Protein AF-W9JTG4-F1 (afdb_monomer)

Nearest PDB structures (foldseek):
  6azh-assembly1_B  TM=2.654E-01  e=1.338E+00  Clostridium perfringens

Solvent-accessible surface area (backbone atoms only — not comparable to full-atom values): 12206 Å² total; per-residue (Å²): 136,86,80,74,88,77,81,77,82,77,92,67,92,69,44,49,81,52,84,76,63,98,74,67,92,63,81,62,75,73,48,72,52,63,27,81,94,57,77,71,86,81,62,54,47,90,55,42,48,56,77,73,73,41,53,75,64,35,69,60,42,45,88,77,58,83,62,55,67,59,59,53,40,10,49,50,47,33,45,56,57,49,23,43,42,30,54,61,50,71,44,91,77,57,64,76,53,38,40,44,70,49,100,84,74,43,54,22,53,41,35,71,46,43,64,60,54,51,49,56,31,47,70,52,54,75,76,49,52,71,68,57,48,52,55,45,51,56,51,42,53,51,51,53,52,50,51,48,52,43,53,50,48,17,62,76,70,73,58,56,80,55,57,74,68,54,48,51,50,52,50,52,51,52,51,50,53,53,50,54,49,53,47,68,76,44,73,82,72,79,69,78,82,85,74,76,84,80,81,130

Structure (mmCIF, N/CA/C/O backbone):
data_AF-W9JTG4-F1
#
_entry.id   AF-W9JTG4-F1
#
loop_
_atom_site.group_PDB
_atom_site.id
_atom_site.type_symbol
_atom_site.label_atom_id
_atom_site.label_alt_id
_atom_site.label_comp_id
_atom_site.label_asym_id
_atom_site.label_entity_id
_atom_site.label_seq_id
_atom_site.pdbx_PDB_ins_code
_atom_site.Cartn_x
_atom_site.Cartn_y
_atom_site.Cartn_z
_atom_site.occupancy
_atom_site.B_iso_or_equiv
_atom_site.auth_seq_id
_atom_site.auth_comp_id
_atom_site.auth_asym_id
_atom_site.auth_atom_id
_atom_site.pdbx_PDB_model_num
ATOM 1 N N . MET A 1 1 ? 21.012 -36.563 -9.773 1.00 33.81 1 MET A N 1
ATOM 2 C CA . MET A 1 1 ? 19.554 -36.429 -9.569 1.00 33.81 1 MET A CA 1
ATOM 3 C C . MET A 1 1 ? 19.329 -35.189 -8.728 1.00 33.81 1 MET A C 1
ATOM 5 O O . MET A 1 1 ? 19.827 -35.132 -7.614 1.00 33.81 1 MET A O 1
ATOM 9 N N . SER A 1 2 ? 18.717 -34.165 -9.320 1.00 30.45 2 SER A N 1
ATOM 10 C CA . SER A 1 2 ? 18.407 -32.892 -8.666 1.00 30.45 2 SER A CA 1
ATOM 11 C C . SER A 1 2 ? 17.128 -33.070 -7.858 1.00 30.45 2 SER A C 1
ATOM 13 O O . SER A 1 2 ? 16.123 -33.516 -8.410 1.00 30.45 2 SER A O 1
ATOM 15 N N . TYR A 1 3 ? 17.174 -32.751 -6.567 1.00 25.34 3 TYR A N 1
ATOM 16 C CA . TYR A 1 3 ? 15.949 -32.529 -5.814 1.00 25.34 3 TYR A CA 1
ATOM 17 C C . TYR A 1 3 ? 15.567 -31.056 -5.970 1.00 25.34 3 TYR A C 1
ATOM 19 O O . TYR A 1 3 ? 16.410 -30.187 -5.731 1.00 25.34 3 TYR A O 1
ATOM 27 N N . PRO A 1 4 ? 14.336 -30.765 -6.414 1.00 31.55 4 PRO A N 1
ATOM 28 C CA . PRO A 1 4 ? 13.869 -29.398 -6.547 1.00 31.55 4 PRO A CA 1
ATOM 29 C C . PRO A 1 4 ? 13.757 -28.756 -5.163 1.00 31.55 4 PRO A C 1
ATOM 31 O O . PRO A 1 4 ? 13.556 -29.441 -4.158 1.00 31.55 4 PRO A O 1
ATOM 34 N N . ALA A 1 5 ? 13.855 -27.428 -5.115 1.00 28.91 5 ALA A N 1
ATOM 35 C CA . ALA A 1 5 ? 13.482 -26.662 -3.937 1.00 28.91 5 ALA A CA 1
ATOM 36 C C . ALA A 1 5 ? 12.032 -27.010 -3.562 1.00 28.91 5 ALA A C 1
ATOM 38 O O . ALA A 1 5 ? 11.095 -26.736 -4.312 1.00 28.91 5 ALA A O 1
ATOM 39 N N . VAL A 1 6 ? 11.856 -27.664 -2.416 1.00 26.14 6 VAL A N 1
ATOM 40 C CA . VAL A 1 6 ? 10.535 -28.007 -1.897 1.00 26.14 6 VAL A CA 1
ATOM 41 C C . VAL A 1 6 ? 9.954 -26.753 -1.254 1.00 26.14 6 VAL A C 1
ATOM 43 O O . VAL A 1 6 ? 10.297 -26.400 -0.127 1.00 26.14 6 VAL A O 1
ATOM 46 N N . LEU A 1 7 ? 9.053 -26.082 -1.971 1.00 32.41 7 LEU A N 1
ATOM 47 C CA . LEU A 1 7 ? 8.032 -25.247 -1.345 1.00 32.41 7 LEU A CA 1
ATOM 48 C C . LEU A 1 7 ? 7.148 -26.183 -0.520 1.00 32.41 7 LEU A C 1
ATOM 50 O O . LEU A 1 7 ? 6.351 -26.939 -1.070 1.00 32.41 7 LEU A O 1
ATOM 54 N N . VAL A 1 8 ? 7.340 -26.191 0.798 1.00 31.94 8 VAL A N 1
ATOM 55 C CA . VAL A 1 8 ? 6.506 -26.980 1.709 1.00 31.94 8 VAL A CA 1
ATOM 56 C C . VAL A 1 8 ? 5.134 -26.297 1.792 1.00 31.94 8 VAL A C 1
ATOM 58 O O . VAL A 1 8 ? 5.068 -25.160 2.263 1.00 31.94 8 VAL A O 1
ATOM 61 N N . PRO A 1 9 ? 4.031 -26.939 1.363 1.00 35.16 9 PRO A N 1
ATOM 62 C CA . PRO A 1 9 ? 2.707 -26.360 1.508 1.00 35.16 9 PRO A CA 1
ATOM 63 C C . PRO A 1 9 ? 2.281 -26.509 2.973 1.00 35.16 9 PRO A C 1
ATOM 65 O O . PRO A 1 9 ? 1.950 -27.602 3.432 1.00 35.16 9 PRO A O 1
ATOM 68 N N . ALA A 1 10 ? 2.312 -25.416 3.736 1.00 37.97 10 ALA A N 1
ATOM 69 C CA . ALA A 1 10 ? 1.681 -25.385 5.049 1.00 37.97 10 ALA A CA 1
ATOM 70 C C . ALA A 1 10 ? 0.156 -25.359 4.851 1.00 37.97 10 ALA A C 1
ATOM 72 O O . ALA A 1 10 ? -0.419 -24.359 4.424 1.00 37.97 10 ALA A O 1
ATOM 73 N N . GLY A 1 11 ? -0.492 -26.497 5.108 1.00 37.00 11 GLY A N 1
ATOM 74 C CA . GLY A 1 11 ? -1.944 -26.642 5.086 1.00 37.00 11 GLY A CA 1
ATOM 75 C C . GLY A 1 11 ? -2.589 -25.997 6.311 1.00 37.00 11 GLY A C 1
ATOM 76 O O . GLY A 1 11 ? -2.816 -26.667 7.312 1.00 37.00 11 GLY A O 1
ATOM 77 N N . GLY A 1 12 ? -2.881 -24.702 6.229 1.00 34.84 12 GLY A N 1
ATOM 78 C CA . GLY A 1 12 ? -3.676 -23.970 7.216 1.00 34.84 12 GLY A CA 1
ATOM 79 C C . GLY A 1 12 ? -3.849 -22.509 6.807 1.00 34.84 12 GLY A C 1
ATOM 80 O O . GLY A 1 12 ? -2.900 -21.885 6.338 1.00 34.84 12 GLY A O 1
ATOM 81 N N . THR A 1 13 ? -5.067 -21.975 6.906 1.00 41.84 13 THR A N 1
ATOM 82 C CA . THR A 1 13 ? -5.399 -20.629 6.418 1.00 41.84 13 THR A CA 1
ATOM 83 C C . THR A 1 13 ? -4.776 -19.509 7.266 1.00 41.84 13 THR A C 1
ATOM 85 O O . THR A 1 13 ? -4.696 -19.645 8.484 1.00 41.84 13 THR A O 1
ATOM 88 N N . PRO A 1 14 ? -4.325 -18.415 6.623 1.00 48.41 14 PRO A N 1
ATOM 89 C CA . PRO A 1 14 ? -3.055 -17.761 6.952 1.00 48.41 14 PRO A CA 1
ATOM 90 C C . PRO A 1 14 ? -3.200 -16.328 7.492 1.00 48.41 14 PRO A C 1
ATOM 92 O O . PRO A 1 14 ? -4.181 -15.652 7.189 1.00 48.41 14 PRO A O 1
ATOM 95 N N . VAL A 1 15 ? -2.132 -15.838 8.136 1.00 42.72 15 VAL A N 1
ATOM 96 C CA . VAL A 1 15 ? -1.638 -14.462 7.956 1.00 42.72 15 VAL A CA 1
ATOM 97 C C . VAL A 1 15 ? -0.610 -14.520 6.825 1.00 42.72 15 VAL A C 1
ATOM 99 O O . VAL A 1 15 ? 0.556 -14.812 7.036 1.00 42.72 15 VAL A O 1
ATOM 102 N N . ASP A 1 16 ? -1.084 -14.380 5.594 1.00 57.03 16 ASP A N 1
ATOM 103 C CA . ASP A 1 16 ? -0.552 -13.371 4.689 1.00 57.03 16 ASP A CA 1
ATOM 104 C C . ASP A 1 16 ? 0.959 -13.115 4.622 1.00 57.03 16 ASP A C 1
ATOM 106 O O . ASP A 1 16 ? 1.539 -12.539 5.535 1.00 57.03 16 ASP A O 1
ATOM 110 N N . HIS A 1 17 ? 1.549 -13.519 3.485 1.00 59.44 17 HIS A N 1
ATOM 111 C CA . HIS A 1 17 ? 2.959 -13.463 3.043 1.00 59.44 17 HIS A CA 1
ATOM 112 C C . HIS A 1 17 ? 4.058 -13.896 4.037 1.00 59.44 17 HIS A C 1
ATOM 114 O O . HIS A 1 17 ? 5.200 -14.098 3.618 1.00 59.44 17 HIS A O 1
ATOM 120 N N . LEU A 1 18 ? 3.734 -14.113 5.309 1.00 55.84 18 LEU A N 1
ATOM 121 C CA . LEU A 1 18 ? 4.622 -14.609 6.346 1.00 55.84 18 LEU A CA 1
ATOM 122 C C . LEU A 1 18 ? 4.464 -16.120 6.500 1.00 55.84 18 LEU A C 1
ATOM 124 O O . LEU A 1 18 ? 3.366 -16.679 6.490 1.00 55.84 18 LEU A O 1
ATOM 128 N N . SER A 1 19 ? 5.593 -16.803 6.664 1.00 54.75 19 SER A N 1
ATOM 129 C CA . SER A 1 19 ? 5.608 -18.234 6.947 1.00 54.75 19 SER A CA 1
ATOM 130 C C . SER A 1 19 ? 4.953 -18.509 8.301 1.00 54.75 19 SER A C 1
ATOM 132 O O . SER A 1 19 ? 5.378 -17.967 9.322 1.00 54.75 19 SER A O 1
ATOM 134 N N . ILE A 1 20 ? 3.951 -19.390 8.327 1.00 56.44 20 ILE A N 1
ATOM 135 C CA . ILE A 1 20 ? 3.277 -19.779 9.570 1.00 56.44 20 ILE A CA 1
ATOM 136 C C . ILE A 1 20 ? 4.271 -20.560 10.451 1.00 56.44 20 ILE A C 1
ATOM 138 O O . ILE A 1 20 ? 4.929 -21.489 9.961 1.00 56.44 20 ILE A O 1
ATOM 142 N N . PRO A 1 21 ? 4.374 -20.250 11.758 1.00 55.66 21 PRO A N 1
ATOM 143 C CA . PRO A 1 21 ? 5.043 -21.130 12.705 1.00 55.66 21 PRO A CA 1
ATOM 144 C C . PRO A 1 21 ? 4.438 -22.535 12.618 1.00 55.66 21 PRO A C 1
ATOM 146 O O . PRO A 1 21 ? 3.224 -22.684 12.560 1.00 55.66 21 PRO A O 1
ATOM 149 N N . ARG A 1 22 ? 5.252 -23.595 12.664 1.00 55.12 22 ARG A N 1
ATOM 150 C CA . ARG A 1 22 ? 4.757 -24.985 12.526 1.00 55.12 22 ARG A CA 1
ATOM 151 C C . ARG A 1 22 ? 3.667 -25.370 13.543 1.00 55.12 22 ARG A C 1
ATOM 153 O O . ARG A 1 22 ? 2.973 -26.361 13.335 1.00 55.12 22 ARG A O 1
ATOM 160 N N . ARG A 1 23 ? 3.558 -24.634 14.653 1.00 62.59 23 ARG A N 1
ATOM 161 C CA . ARG A 1 23 ? 2.556 -24.799 15.715 1.00 62.59 23 ARG A CA 1
ATOM 162 C C . ARG A 1 23 ? 2.174 -23.418 16.257 1.00 62.59 23 ARG A C 1
ATOM 164 O O . ARG A 1 23 ? 2.802 -22.967 17.213 1.00 62.59 23 ARG A O 1
ATOM 171 N N . PRO A 1 24 ? 1.233 -22.708 15.622 1.00 63.22 24 PRO A N 1
ATOM 172 C CA . PRO A 1 24 ? 0.834 -21.392 16.091 1.00 63.22 24 PRO A CA 1
ATOM 173 C C . PRO A 1 24 ? 0.042 -21.529 17.396 1.00 63.22 24 PRO A C 1
ATOM 175 O O . PRO A 1 24 ? -0.873 -22.343 17.497 1.00 63.22 24 PRO A O 1
ATOM 178 N N . THR A 1 25 ? 0.407 -20.741 18.403 1.00 71.19 25 THR A N 1
ATOM 179 C CA . THR A 1 25 ? -0.301 -20.688 19.694 1.00 71.19 25 THR A CA 1
ATOM 180 C C . THR A 1 25 ? -1.533 -19.780 19.641 1.00 71.19 25 THR A C 1
ATOM 182 O O . THR A 1 25 ? -2.400 -19.859 20.507 1.00 71.19 25 THR A O 1
ATOM 185 N N . HIS A 1 26 ? -1.613 -18.914 18.629 1.00 64.62 26 HIS A N 1
ATOM 186 C CA . HIS A 1 26 ? -2.672 -17.929 18.438 1.00 64.62 26 HIS A CA 1
ATOM 187 C C . HIS A 1 26 ? -3.214 -18.001 17.015 1.00 64.62 26 HIS A C 1
ATOM 189 O O . HIS A 1 26 ? -2.498 -18.393 16.089 1.00 64.62 26 HIS A O 1
ATOM 195 N N . ASN A 1 27 ? -4.473 -17.599 16.849 1.00 65.81 27 ASN A N 1
ATOM 196 C CA . ASN A 1 27 ? -5.055 -17.449 15.524 1.00 65.81 27 ASN A CA 1
ATOM 197 C C . ASN A 1 27 ? -4.310 -16.352 14.742 1.00 65.81 27 ASN A C 1
ATOM 199 O O . ASN A 1 27 ? -3.869 -15.369 15.344 1.00 65.81 27 ASN A O 1
ATOM 203 N N . PRO A 1 28 ? -4.171 -16.510 13.417 1.00 68.38 28 PRO A N 1
ATOM 204 C CA . PRO A 1 28 ? -3.720 -15.445 12.531 1.00 68.38 28 PRO A CA 1
ATOM 205 C C . PRO A 1 28 ? -4.499 -14.142 12.756 1.00 68.38 28 PRO A C 1
ATOM 207 O O . PRO A 1 28 ? -5.721 -14.177 12.880 1.00 68.38 28 PRO A O 1
ATOM 210 N N . HIS A 1 29 ? -3.796 -13.007 12.792 1.00 80.56 29 HIS A N 1
ATOM 211 C CA . HIS A 1 29 ? -4.429 -11.685 12.799 1.00 80.56 29 HIS A CA 1
ATOM 212 C C . HIS A 1 29 ? -5.163 -11.442 11.477 1.00 80.56 29 HIS A C 1
ATOM 214 O O . HIS A 1 29 ? -4.575 -11.606 10.410 1.00 80.56 29 HIS A O 1
ATOM 220 N N . GLU A 1 30 ? -6.423 -11.027 11.532 1.00 86.12 30 GLU A N 1
ATOM 221 C CA . GLU A 1 30 ? -7.188 -10.653 10.343 1.00 86.12 30 GLU A CA 1
ATOM 222 C C . GLU A 1 30 ? -7.516 -9.161 10.397 1.00 86.12 30 GLU A C 1
ATOM 224 O O . GLU A 1 30 ? -8.239 -8.705 11.280 1.00 86.12 30 GLU A O 1
ATOM 229 N N . MET A 1 31 ? -6.989 -8.399 9.437 1.00 90.06 31 MET A N 1
ATOM 230 C CA . MET A 1 31 ? -7.296 -6.977 9.293 1.00 90.06 31 MET A CA 1
ATOM 231 C C . MET A 1 31 ? -8.626 -6.826 8.552 1.00 90.06 31 MET A C 1
ATOM 233 O O . MET A 1 31 ? -8.742 -7.238 7.397 1.00 90.06 31 MET A O 1
ATOM 237 N N . ALA A 1 32 ? -9.631 -6.223 9.185 1.00 92.81 32 ALA A N 1
ATOM 238 C CA . ALA A 1 32 ? -10.921 -5.964 8.544 1.00 92.81 32 ALA A CA 1
ATOM 239 C C . ALA A 1 32 ? -10.759 -5.021 7.343 1.00 92.81 32 ALA A C 1
ATOM 241 O O . ALA A 1 32 ? -10.076 -4.003 7.442 1.00 92.81 32 ALA A O 1
ATOM 242 N N . PHE A 1 33 ? -11.406 -5.317 6.216 1.00 94.12 33 PHE A N 1
ATOM 243 C CA . PHE A 1 33 ? -11.355 -4.452 5.040 1.00 94.12 33 PHE A CA 1
ATOM 244 C C . PHE A 1 33 ? -12.474 -3.403 5.101 1.00 94.12 33 PHE A C 1
ATOM 246 O O . PHE A 1 33 ? -13.634 -3.716 4.856 1.00 94.12 33 PHE A O 1
ATOM 253 N N . LEU A 1 34 ? -12.134 -2.154 5.426 1.00 93.81 34 LEU A N 1
ATOM 254 C CA . LEU A 1 34 ? -13.070 -1.023 5.536 1.00 93.81 34 LEU A CA 1
ATOM 255 C C . LEU A 1 34 ? -13.133 -0.166 4.261 1.00 93.81 34 LEU A C 1
ATOM 257 O O . LEU A 1 34 ? -13.993 0.699 4.132 1.00 93.81 34 LEU A O 1
ATOM 261 N N . GLY A 1 35 ? -12.234 -0.398 3.303 1.00 89.56 35 GLY A N 1
ATOM 262 C CA . GLY A 1 35 ? -12.155 0.338 2.038 1.00 89.56 35 GLY A CA 1
ATOM 263 C C . GLY A 1 35 ? -13.032 -0.200 0.901 1.00 89.56 35 GLY A C 1
ATOM 264 O O . GLY A 1 35 ? -12.737 0.114 -0.243 1.00 89.56 35 GLY A O 1
ATOM 265 N N . GLN A 1 36 ? -14.064 -1.004 1.176 1.00 86.00 36 GLN A N 1
ATOM 266 C CA . GLN A 1 36 ? -14.848 -1.738 0.158 1.00 86.00 36 GLN A CA 1
ATOM 267 C C . GLN A 1 36 ? -15.481 -0.828 -0.911 1.00 86.00 36 GLN A C 1
ATOM 269 O O . GLN A 1 36 ? -15.487 -1.148 -2.094 1.00 86.00 36 GLN A O 1
ATOM 274 N N . GLU A 1 37 ? -15.951 0.355 -0.514 1.00 86.81 37 GLU A N 1
ATOM 275 C CA . GLU A 1 37 ? -16.562 1.336 -1.428 1.00 86.81 37 GLU A CA 1
ATOM 276 C C . GLU A 1 37 ? -15.527 2.224 -2.143 1.00 86.81 37 GLU A C 1
ATOM 278 O O . GLU A 1 37 ? -15.860 3.108 -2.939 1.00 86.81 37 GLU A O 1
ATOM 283 N N . LEU A 1 38 ? -14.242 2.034 -1.842 1.00 89.38 38 LEU A N 1
ATOM 284 C CA . LEU A 1 38 ? -13.154 2.843 -2.359 1.00 89.38 38 LEU A CA 1
ATOM 285 C C . LEU A 1 38 ? -12.344 2.045 -3.376 1.00 89.38 38 LEU A C 1
ATOM 287 O O . LEU A 1 38 ? -11.872 0.943 -3.128 1.00 89.38 38 LEU A O 1
ATOM 291 N N . THR A 1 39 ? -12.098 2.659 -4.528 1.00 89.31 39 THR A N 1
ATOM 292 C CA . THR A 1 39 ? -11.271 2.062 -5.578 1.00 89.31 39 THR A CA 1
ATOM 293 C C . THR A 1 39 ? -10.049 2.917 -5.867 1.00 89.31 39 THR A C 1
ATOM 295 O O . THR A 1 39 ? -10.120 4.152 -5.994 1.00 89.31 39 THR A O 1
ATOM 298 N N . PHE A 1 40 ? -8.907 2.238 -6.003 1.00 92.44 40 PHE A N 1
ATOM 299 C CA . PHE A 1 40 ? -7.692 2.865 -6.491 1.00 92.44 40 PHE A CA 1
ATOM 300 C C . PHE A 1 40 ? -7.827 3.179 -7.985 1.00 92.44 40 PHE A C 1
ATOM 302 O O . PHE A 1 40 ? -8.165 2.325 -8.812 1.00 92.44 40 PHE A O 1
ATOM 309 N N . ASP A 1 41 ? -7.536 4.426 -8.341 1.00 91.44 41 ASP A N 1
ATOM 310 C CA . ASP A 1 41 ? -7.782 4.980 -9.675 1.00 91.44 41 ASP A CA 1
ATOM 311 C C . ASP A 1 41 ? -6.699 4.626 -10.710 1.00 91.44 41 ASP A C 1
ATOM 313 O O . ASP A 1 41 ? -6.789 5.040 -11.863 1.00 91.44 41 ASP A O 1
ATOM 317 N N . GLY A 1 42 ? -5.675 3.861 -10.315 1.00 91.31 42 GLY A N 1
ATOM 318 C CA . GLY A 1 42 ? -4.566 3.461 -11.189 1.00 91.31 42 GLY A CA 1
ATOM 319 C C . GLY A 1 42 ? -3.542 4.574 -11.446 1.00 91.31 42 GLY A C 1
ATOM 320 O O . GLY A 1 42 ? -2.642 4.407 -12.271 1.00 91.31 42 GLY A O 1
ATOM 321 N N . GLY A 1 43 ? -3.665 5.723 -10.773 1.00 91.81 43 GLY A N 1
ATOM 322 C CA . GLY A 1 43 ? -2.702 6.814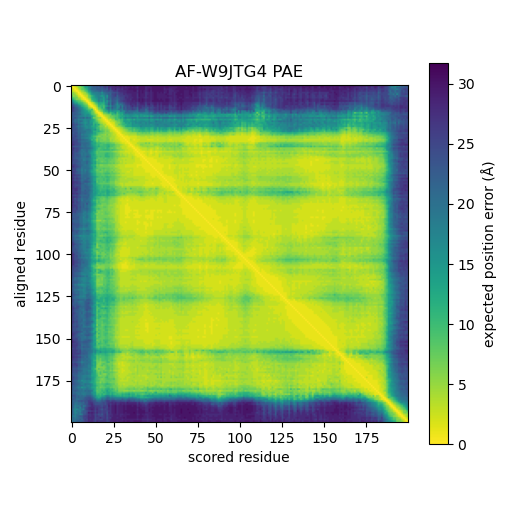 -10.876 1.00 91.81 43 GLY A CA 1
ATOM 323 C C . GLY A 1 43 ? -1.431 6.576 -10.051 1.00 91.81 43 GLY A C 1
ATOM 324 O O . GLY A 1 43 ? -1.102 5.465 -9.652 1.00 91.81 43 GLY A O 1
ATOM 325 N N . SER A 1 44 ? -0.667 7.639 -9.784 1.00 94.00 44 SER A N 1
ATOM 326 C CA . SER A 1 44 ? 0.498 7.539 -8.893 1.00 94.00 44 SER A CA 1
ATOM 327 C C . SER A 1 44 ? 0.075 7.397 -7.431 1.00 94.00 44 SER A C 1
ATOM 329 O O . SER A 1 44 ? -0.880 8.059 -7.011 1.00 94.00 44 SER A O 1
ATOM 331 N N . 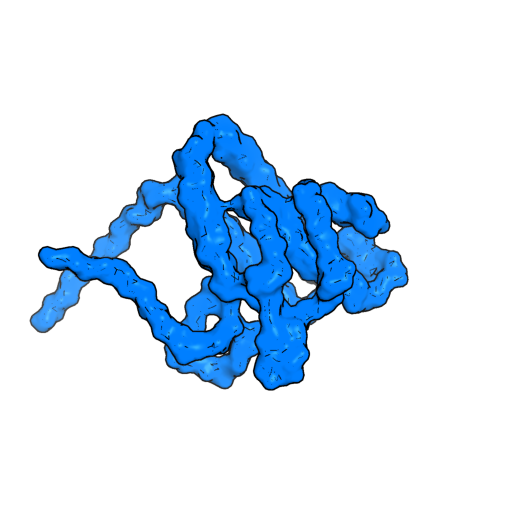PHE A 1 45 ? 0.836 6.612 -6.662 1.00 94.94 45 PHE A N 1
ATOM 332 C CA . PHE A 1 45 ? 0.675 6.429 -5.216 1.00 94.94 45 PHE A CA 1
ATOM 333 C C . PHE A 1 45 ? 0.706 7.774 -4.475 1.00 94.94 45 PHE A C 1
ATOM 335 O O . PHE A 1 45 ? -0.272 8.163 -3.850 1.00 94.94 45 PHE A O 1
ATOM 342 N N . ILE A 1 46 ? 1.781 8.550 -4.650 1.00 95.25 46 ILE A N 1
ATOM 343 C CA . ILE A 1 46 ? 1.970 9.847 -3.969 1.00 95.25 46 ILE A CA 1
ATOM 344 C C . ILE A 1 46 ? 0.886 10.867 -4.347 1.00 95.25 46 ILE A C 1
ATOM 346 O O . ILE A 1 46 ? 0.524 11.717 -3.545 1.00 95.25 46 ILE A O 1
ATOM 350 N N . GLY A 1 47 ? 0.365 10.811 -5.576 1.00 94.88 47 GLY A N 1
ATOM 351 C CA . GLY A 1 47 ? -0.666 11.750 -6.020 1.00 94.88 47 GLY A CA 1
ATOM 352 C C . GLY A 1 47 ? -2.088 11.336 -5.642 1.00 94.88 47 GLY A C 1
ATOM 353 O O . GLY A 1 47 ? -3.010 12.121 -5.849 1.00 94.88 47 GLY A O 1
ATOM 354 N N . TYR A 1 48 ? -2.291 10.104 -5.168 1.00 95.88 48 TYR A N 1
ATOM 355 C CA . TYR A 1 48 ? -3.621 9.570 -4.881 1.00 95.88 48 TYR A CA 1
ATOM 356 C C . TYR A 1 48 ? -4.378 10.359 -3.807 1.00 95.88 48 TYR A C 1
ATOM 358 O O . TYR A 1 48 ? -5.533 10.695 -4.074 1.00 95.88 48 TYR A O 1
ATOM 366 N N . PRO A 1 49 ? -3.765 10.747 -2.665 1.00 95.69 49 PRO A N 1
ATOM 367 C CA . PRO A 1 49 ? -4.453 11.551 -1.658 1.00 95.69 49 PRO A CA 1
ATOM 368 C C . PRO A 1 49 ? -5.089 12.816 -2.248 1.00 95.69 49 PRO A C 1
ATOM 370 O O . PRO A 1 49 ? -6.297 13.013 -2.124 1.00 95.69 49 PRO A O 1
ATOM 373 N N . SER A 1 50 ? -4.324 13.613 -3.000 1.00 94.94 50 SER A N 1
ATOM 374 C CA . SER A 1 50 ? -4.830 14.850 -3.609 1.00 94.94 50 SER A CA 1
ATOM 375 C C . SER A 1 50 ? -5.961 14.599 -4.609 1.00 94.94 50 SER A C 1
ATOM 377 O O . SER A 1 50 ? -6.924 15.360 -4.646 1.00 94.94 50 SER A O 1
ATOM 379 N N . ARG A 1 51 ? -5.894 13.511 -5.393 1.00 94.94 51 ARG A N 1
ATOM 380 C CA . ARG A 1 51 ? -6.973 13.132 -6.328 1.00 94.94 51 ARG A CA 1
ATOM 381 C C . ARG A 1 51 ? -8.254 12.695 -5.616 1.00 94.94 51 ARG A C 1
ATOM 383 O O . ARG A 1 51 ? -9.331 12.812 -6.191 1.00 94.94 51 ARG A O 1
ATOM 390 N N . LYS A 1 52 ? -8.151 12.225 -4.372 1.00 94.44 52 LYS A N 1
ATOM 391 C CA . LYS A 1 52 ? -9.290 11.904 -3.501 1.00 94.44 52 LYS A CA 1
ATOM 392 C C . LYS A 1 52 ? -9.684 13.058 -2.573 1.00 94.44 52 LYS A C 1
ATOM 394 O O . LYS A 1 52 ? -10.481 12.853 -1.665 1.00 94.44 52 LYS A O 1
ATOM 399 N N . GLY A 1 53 ? -9.144 14.259 -2.791 1.00 93.56 53 GLY A N 1
ATOM 400 C CA . GLY A 1 53 ? -9.489 15.449 -2.011 1.00 93.56 53 GLY A CA 1
ATOM 401 C C . GLY A 1 53 ? -8.875 15.493 -0.610 1.00 93.56 53 GLY A C 1
ATOM 402 O O . GLY A 1 53 ? -9.350 16.251 0.230 1.00 93.56 53 GLY A O 1
ATOM 403 N N . TRP A 1 54 ? -7.836 14.700 -0.342 1.00 94.25 54 TRP A N 1
ATOM 404 C CA . TRP A 1 54 ? -7.074 14.784 0.903 1.00 94.25 54 TRP A CA 1
ATOM 405 C C . TRP A 1 54 ? -6.011 15.871 0.788 1.00 94.25 54 TRP A C 1
ATOM 407 O O . TRP A 1 54 ? -5.194 15.857 -0.142 1.00 94.25 54 TRP A O 1
ATOM 417 N N . ALA A 1 55 ? -6.004 16.807 1.739 1.00 93.56 55 ALA A N 1
ATOM 418 C CA . ALA A 1 55 ? -4.889 17.730 1.874 1.00 93.56 55 ALA A CA 1
ATOM 419 C C . ALA A 1 55 ? -3.667 16.979 2.415 1.00 93.56 55 ALA A C 1
ATOM 421 O O . ALA A 1 55 ? -3.802 16.013 3.161 1.00 93.56 55 ALA A O 1
ATOM 422 N N . GLU A 1 56 ? -2.462 17.442 2.083 1.00 91.50 56 GLU A N 1
ATOM 423 C CA . GLU A 1 56 ? -1.224 16.806 2.554 1.00 91.50 56 GLU A CA 1
ATOM 424 C C . GLU A 1 56 ? -1.176 16.716 4.085 1.00 91.50 56 GLU A C 1
ATOM 426 O O . GLU A 1 56 ? -0.858 15.662 4.626 1.00 91.50 56 GLU A O 1
ATOM 431 N N . LYS A 1 57 ? -1.596 17.779 4.784 1.00 92.25 57 LYS A N 1
ATOM 432 C CA . LYS A 1 57 ? -1.701 17.776 6.249 1.00 92.25 57 LYS A CA 1
ATOM 433 C C . LYS A 1 57 ? -2.618 16.664 6.774 1.00 92.25 57 LYS A C 1
ATOM 435 O O . LYS A 1 57 ? -2.288 16.050 7.776 1.00 92.25 57 LYS A O 1
ATOM 440 N N . ASP A 1 58 ? -3.711 16.353 6.074 1.00 92.25 58 ASP A N 1
ATOM 441 C CA . ASP A 1 58 ? -4.693 15.349 6.503 1.00 92.25 58 ASP A CA 1
ATOM 442 C C . ASP A 1 58 ? -4.147 13.924 6.330 1.00 92.25 58 ASP A C 1
ATOM 444 O O . ASP A 1 58 ? -4.663 12.981 6.921 1.00 92.25 58 ASP A O 1
ATOM 448 N N . VAL A 1 59 ? -3.098 13.742 5.521 1.00 93.25 59 VAL A N 1
ATOM 449 C CA . VAL A 1 59 ? -2.419 12.448 5.380 1.00 93.25 59 VAL A CA 1
ATOM 450 C C . VAL A 1 59 ? -1.595 12.137 6.635 1.00 93.25 59 VAL A C 1
ATOM 452 O O . VAL A 1 59 ? -1.588 11.004 7.115 1.00 93.25 59 VAL A O 1
ATOM 455 N N . TYR A 1 60 ? -0.925 13.144 7.194 1.00 92.19 60 TYR A N 1
ATOM 456 C CA . TYR A 1 60 ? -0.092 12.993 8.389 1.00 92.19 60 TYR A CA 1
ATOM 457 C C . TYR A 1 60 ? -0.904 13.153 9.685 1.00 92.19 60 TYR A C 1
ATOM 459 O O . TYR A 1 60 ? -0.733 12.380 10.624 1.00 92.19 60 TYR A O 1
ATOM 467 N N . GLU A 1 61 ? -1.848 14.092 9.713 1.00 91.31 61 GLU A N 1
ATOM 468 C CA . GLU A 1 61 ? -2.726 14.414 10.845 1.00 91.31 61 GLU A CA 1
ATOM 469 C C . GLU A 1 61 ? -4.171 13.981 10.561 1.00 91.31 61 GLU A C 1
ATOM 471 O O . GLU A 1 61 ? -5.114 14.773 10.603 1.00 91.31 61 GLU A O 1
ATOM 476 N N . SER A 1 62 ? -4.360 12.702 10.242 1.00 87.38 62 SER A N 1
ATOM 477 C CA . SER A 1 62 ? -5.650 12.188 9.763 1.00 87.38 62 SER A CA 1
ATOM 478 C C . SER A 1 62 ? -6.827 12.406 10.722 1.00 87.38 62 SER A C 1
ATOM 480 O O . SER A 1 62 ? -7.944 12.650 10.262 1.00 87.38 62 SER A O 1
ATOM 482 N N . GLY A 1 63 ? -6.581 12.439 12.036 1.00 85.00 63 GLY A N 1
ATOM 483 C CA . GLY A 1 63 ? -7.592 12.768 13.050 1.00 85.00 63 GLY A CA 1
ATOM 484 C C . GLY A 1 63 ? -8.146 14.198 12.963 1.00 85.00 63 GLY A C 1
ATOM 485 O O . GLY A 1 63 ? -9.260 14.450 13.414 1.00 85.00 63 GLY A O 1
ATOM 486 N N . SER A 1 64 ? -7.420 15.125 12.331 1.00 86.69 64 SER A N 1
ATOM 487 C CA . SER A 1 64 ? -7.834 16.523 12.133 1.00 86.69 64 SER A CA 1
ATOM 488 C C . SER A 1 64 ? -8.623 16.742 10.834 1.00 86.69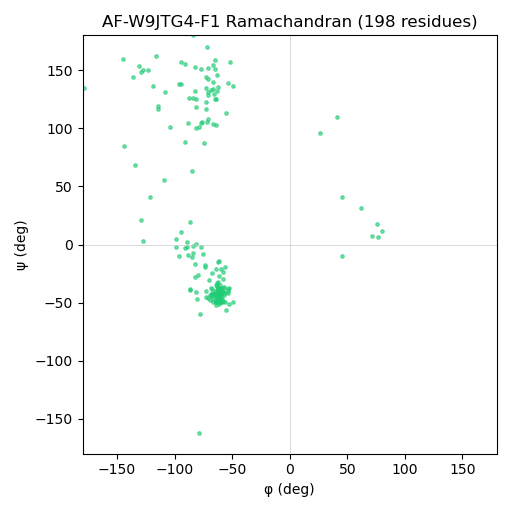 64 SER A C 1
ATOM 490 O O . SER A 1 64 ? -9.066 17.856 10.557 1.00 86.69 64 SER A O 1
ATOM 492 N N . SER A 1 65 ? -8.811 15.693 10.025 1.00 88.31 65 SER A N 1
ATOM 493 C CA . SER A 1 65 ? -9.415 15.783 8.686 1.00 88.31 65 SER A CA 1
ATOM 494 C C . SER A 1 65 ? -10.941 15.972 8.680 1.00 88.31 65 SER A C 1
ATOM 496 O O . SER A 1 65 ? -11.531 16.163 7.613 1.00 88.31 65 SER A O 1
ATOM 498 N N . GLY A 1 66 ? -11.590 15.873 9.848 1.00 89.62 66 GLY A N 1
ATOM 499 C CA . GLY A 1 66 ? -13.049 15.911 9.997 1.00 89.62 66 GLY A CA 1
ATOM 500 C C . GLY A 1 66 ? -13.779 14.665 9.475 1.00 89.62 66 GLY A C 1
ATOM 501 O O . GLY A 1 66 ? -15.005 14.676 9.410 1.00 89.62 66 GLY A O 1
ATOM 502 N N . LYS A 1 67 ? -13.044 13.615 9.086 1.00 92.00 67 LYS A N 1
ATOM 503 C CA . LYS A 1 67 ? -13.585 12.335 8.603 1.00 92.00 67 LYS A CA 1
ATOM 504 C C . LYS A 1 67 ? -13.774 11.348 9.749 1.00 92.00 67 LYS A C 1
ATOM 506 O O . LYS A 1 67 ? -13.092 11.436 10.770 1.00 92.00 67 LYS A O 1
ATOM 511 N N . SER A 1 68 ? -14.683 10.396 9.566 1.00 93.19 68 SER A N 1
ATOM 512 C CA . SER A 1 68 ? -14.836 9.269 10.489 1.00 93.19 68 SER A CA 1
ATOM 513 C C . SER A 1 68 ? -13.593 8.376 10.488 1.00 93.19 68 SER A C 1
ATOM 515 O O . SER A 1 68 ? -12.800 8.367 9.541 1.00 93.19 68 SER A O 1
ATOM 517 N N . ARG A 1 69 ? -13.419 7.594 11.557 1.00 91.75 69 ARG A N 1
ATOM 518 C CA . ARG A 1 69 ? -12.297 6.657 11.668 1.00 91.75 69 ARG A CA 1
ATOM 519 C C . ARG A 1 69 ? -12.334 5.626 10.542 1.00 91.75 69 ARG A C 1
ATOM 521 O O . ARG A 1 69 ? -11.296 5.321 9.968 1.00 91.75 69 ARG A O 1
ATOM 528 N N . GLU A 1 70 ? -13.517 5.127 10.210 1.00 92.19 70 GLU A N 1
ATOM 529 C CA . GLU A 1 70 ? -13.749 4.142 9.159 1.00 92.19 70 GLU A CA 1
ATOM 530 C C . GLU A 1 70 ? -13.350 4.692 7.785 1.00 92.19 70 GLU A C 1
ATOM 532 O O . GLU A 1 70 ? -12.650 4.013 7.037 1.00 92.19 70 GLU A O 1
ATOM 537 N N . GLU A 1 71 ? -13.705 5.945 7.476 1.00 93.69 71 GLU A N 1
ATOM 538 C CA . GLU A 1 71 ? -13.280 6.615 6.239 1.00 93.69 71 GLU A CA 1
ATOM 539 C C . GLU A 1 71 ? -11.761 6.787 6.169 1.00 93.69 71 GLU A C 1
ATOM 541 O O . GLU A 1 71 ? -11.158 6.579 5.114 1.00 93.69 71 GLU A O 1
ATOM 546 N N . ILE A 1 72 ? -11.131 7.161 7.288 1.00 94.81 72 ILE A N 1
ATOM 547 C CA . ILE A 1 72 ? -9.678 7.322 7.365 1.00 94.81 72 ILE A CA 1
ATOM 548 C C . ILE A 1 72 ? -8.984 5.974 7.143 1.00 94.81 72 ILE A C 1
ATOM 550 O O . ILE A 1 72 ? -8.115 5.859 6.277 1.00 94.81 72 ILE A O 1
ATOM 554 N N . VAL A 1 73 ? -9.378 4.944 7.892 1.00 94.50 73 VAL A N 1
ATOM 555 C CA . VAL A 1 73 ? -8.800 3.599 7.793 1.00 94.50 73 VAL A CA 1
ATOM 556 C C . VAL A 1 73 ? -9.015 3.028 6.396 1.00 94.50 73 VAL A C 1
ATOM 558 O O . VAL A 1 73 ? -8.052 2.592 5.769 1.00 94.50 73 VAL A O 1
ATOM 561 N N . GLY A 1 74 ? -10.238 3.095 5.863 1.00 95.19 74 GLY A N 1
ATOM 562 C CA . GLY A 1 74 ? -10.553 2.621 4.517 1.00 95.19 74 GLY A CA 1
ATOM 563 C C . GLY A 1 74 ? -9.727 3.331 3.442 1.00 95.19 74 GLY A C 1
ATOM 564 O O . GLY A 1 74 ? -9.186 2.682 2.545 1.00 95.19 74 GLY A O 1
ATOM 565 N N . PHE A 1 75 ? -9.542 4.651 3.558 1.00 96.06 75 PHE A N 1
ATOM 566 C CA . PHE A 1 75 ? -8.670 5.403 2.657 1.00 96.06 75 PHE A CA 1
ATOM 567 C C . PHE A 1 75 ? -7.223 4.898 2.695 1.00 96.06 75 PHE A C 1
ATOM 569 O O . PHE A 1 75 ? -6.643 4.637 1.636 1.00 96.06 75 PHE A O 1
ATOM 576 N N . PHE A 1 76 ? -6.643 4.734 3.887 1.00 95.69 76 PHE A N 1
ATOM 577 C CA . PHE A 1 76 ? -5.260 4.278 4.021 1.00 95.69 76 PHE A CA 1
ATOM 578 C C . PHE A 1 76 ? -5.072 2.815 3.624 1.00 95.69 76 PHE A C 1
ATOM 580 O O . PHE A 1 76 ? -4.026 2.477 3.071 1.00 95.69 76 PHE A O 1
ATOM 587 N N . GLN A 1 77 ? -6.083 1.966 3.810 1.00 94.81 77 GLN A N 1
ATOM 588 C CA . GLN A 1 77 ? -6.079 0.608 3.271 1.00 94.81 77 GLN A CA 1
ATOM 589 C C . GLN A 1 77 ? -5.979 0.628 1.746 1.00 94.81 77 GLN A C 1
ATOM 591 O O . GLN A 1 77 ? -5.085 -0.003 1.186 1.00 94.81 77 GLN A O 1
ATOM 596 N N . ILE A 1 78 ? -6.809 1.414 1.055 1.00 95.81 78 ILE A N 1
ATOM 597 C CA . ILE A 1 78 ? -6.706 1.529 -0.407 1.00 95.81 78 ILE A CA 1
ATOM 598 C C . ILE A 1 78 ? -5.380 2.152 -0.838 1.00 95.81 78 ILE A C 1
ATOM 600 O O . ILE A 1 78 ? -4.768 1.679 -1.798 1.00 95.81 78 ILE A O 1
ATOM 604 N N . LEU A 1 79 ? -4.909 3.186 -0.140 1.00 95.88 79 LEU A N 1
ATOM 605 C CA . LEU A 1 79 ? -3.645 3.845 -0.458 1.00 95.88 79 LEU A CA 1
ATOM 606 C C . LEU A 1 79 ? -2.460 2.875 -0.335 1.00 95.88 79 LEU A C 1
ATOM 608 O O . LEU A 1 79 ? -1.662 2.776 -1.268 1.00 95.88 79 LEU A O 1
ATOM 612 N N . PHE A 1 80 ? -2.335 2.161 0.785 1.00 94.50 80 PHE A N 1
ATOM 613 C CA . PHE A 1 80 ? -1.183 1.300 1.050 1.00 94.50 80 PHE A CA 1
ATOM 614 C C . PHE A 1 80 ? -1.280 -0.066 0.383 1.00 94.50 80 PHE A C 1
ATOM 616 O O . PHE A 1 80 ? -0.286 -0.514 -0.171 1.00 94.50 80 PHE A O 1
ATOM 623 N N . PHE A 1 81 ? -2.437 -0.724 0.366 1.00 93.12 81 PHE A N 1
ATOM 624 C CA . PHE A 1 81 ? -2.537 -2.040 -0.263 1.00 93.12 81 PHE A CA 1
ATOM 625 C C . PHE A 1 81 ? -2.623 -1.922 -1.778 1.00 93.12 81 PHE A C 1
ATOM 627 O O . PHE A 1 81 ? -1.728 -2.379 -2.478 1.00 93.12 81 PHE A O 1
ATOM 634 N N . TRP A 1 82 ? -3.630 -1.244 -2.319 1.00 94.69 82 TRP A N 1
ATOM 635 C CA . TRP A 1 82 ? -3.781 -1.157 -3.772 1.00 94.69 82 TRP A CA 1
ATOM 636 C C . TRP A 1 82 ? -2.868 -0.097 -4.378 1.00 94.69 82 TRP A C 1
ATOM 638 O O . TRP A 1 82 ? -2.161 -0.376 -5.342 1.00 94.69 82 TRP A O 1
ATOM 648 N N . GLY A 1 83 ? -2.823 1.104 -3.804 1.00 95.00 83 GLY A N 1
ATOM 649 C CA . GLY A 1 83 ? -2.075 2.211 -4.392 1.00 95.00 83 GLY A CA 1
ATOM 650 C C . GLY A 1 83 ? -0.571 1.965 -4.449 1.00 95.00 83 GLY A C 1
ATOM 651 O O . GLY A 1 83 ? 0.052 2.168 -5.494 1.00 95.00 83 GLY A O 1
ATOM 652 N N . LEU A 1 84 ? 0.024 1.497 -3.350 1.00 94.25 84 LEU A N 1
ATOM 653 C CA . LEU A 1 84 ? 1.453 1.198 -3.319 1.00 94.25 84 LEU A CA 1
ATOM 654 C C . LEU A 1 84 ? 1.793 -0.002 -4.203 1.00 94.25 84 LEU A C 1
ATOM 656 O O . LEU A 1 84 ? 2.790 0.063 -4.927 1.00 94.25 84 LEU A O 1
ATOM 660 N N . LEU A 1 85 ? 0.995 -1.077 -4.168 1.00 93.44 85 LEU A N 1
ATOM 661 C CA . LEU A 1 85 ? 1.282 -2.277 -4.955 1.00 93.44 85 LEU A CA 1
ATOM 662 C C . LEU A 1 85 ? 1.073 -2.060 -6.440 1.00 93.44 85 LEU A C 1
ATOM 664 O O . LEU A 1 85 ? 1.937 -2.459 -7.208 1.00 93.44 85 LEU A O 1
ATOM 668 N N . GLU A 1 86 ? -0.021 -1.439 -6.873 1.00 94.31 86 GLU A N 1
ATOM 669 C CA . GLU A 1 86 ? -0.237 -1.211 -8.302 1.00 94.31 86 GLU A CA 1
ATOM 670 C C . GLU A 1 86 ? 0.854 -0.306 -8.881 1.00 94.31 86 GLU A C 1
ATOM 672 O O . GLU A 1 86 ? 1.362 -0.571 -9.972 1.00 94.31 86 GLU A O 1
ATOM 677 N N . ASP A 1 87 ? 1.284 0.717 -8.134 1.00 92.62 87 ASP A N 1
ATOM 678 C CA . ASP A 1 87 ? 2.364 1.603 -8.567 1.00 92.62 87 ASP A CA 1
ATOM 679 C C . ASP A 1 87 ? 3.731 0.881 -8.575 1.00 92.62 87 ASP A C 1
ATOM 681 O O . ASP A 1 87 ? 4.494 0.977 -9.539 1.00 92.62 87 ASP A O 1
ATOM 685 N N . THR A 1 88 ? 4.024 0.092 -7.535 1.00 90.44 88 THR A N 1
ATOM 686 C CA . THR A 1 88 ? 5.301 -0.633 -7.383 1.00 90.44 88 THR A CA 1
ATOM 687 C C . THR A 1 88 ? 5.419 -1.821 -8.331 1.00 90.44 88 THR A C 1
ATOM 689 O O . THR A 1 88 ? 6.444 -2.029 -8.977 1.00 90.44 88 THR A O 1
ATOM 692 N N . LEU A 1 89 ? 4.363 -2.618 -8.435 1.00 90.81 89 LEU A N 1
ATOM 693 C CA . LEU A 1 89 ? 4.329 -3.828 -9.240 1.00 90.81 89 LEU A CA 1
ATOM 694 C C . LEU A 1 89 ? 3.889 -3.546 -10.677 1.00 90.81 89 LEU A C 1
ATOM 696 O O . LEU A 1 89 ? 3.988 -4.444 -11.507 1.00 90.81 89 LEU A O 1
ATOM 700 N N . ARG A 1 90 ? 3.424 -2.333 -11.010 1.00 90.12 90 ARG A N 1
ATOM 701 C CA . ARG A 1 90 ? 2.897 -1.937 -12.335 1.00 90.12 90 ARG A CA 1
ATOM 702 C C . ARG A 1 90 ? 1.936 -2.966 -12.928 1.00 90.12 90 ARG A C 1
ATOM 704 O O . ARG A 1 90 ? 2.034 -3.327 -14.101 1.00 90.12 90 ARG A O 1
ATOM 711 N N . ILE A 1 91 ? 1.076 -3.518 -12.092 1.00 89.88 91 ILE A N 1
ATOM 712 C CA . ILE A 1 91 ? 0.004 -4.431 -12.479 1.00 89.88 91 ILE A CA 1
ATOM 713 C C . ILE A 1 91 ? -1.284 -3.889 -11.893 1.00 89.88 91 ILE A C 1
ATOM 715 O O . ILE A 1 91 ? -1.258 -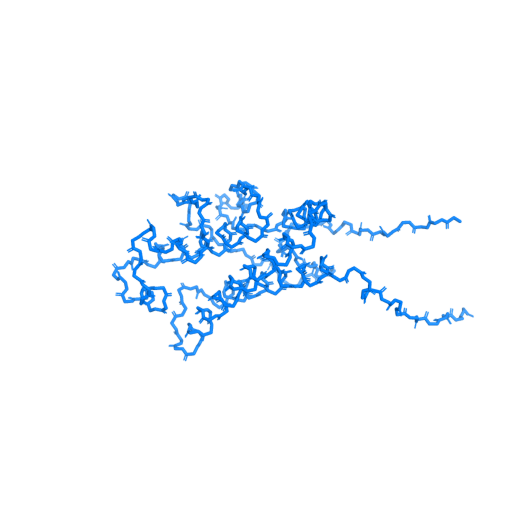3.255 -10.842 1.00 89.88 91 ILE A O 1
ATOM 719 N N . ARG A 1 92 ? -2.400 -4.158 -12.566 1.00 89.31 92 ARG A N 1
ATOM 720 C CA . ARG A 1 92 ? -3.707 -3.948 -11.958 1.00 89.31 92 ARG A CA 1
ATOM 721 C C . ARG A 1 92 ? -3.928 -5.039 -10.919 1.00 89.31 92 ARG A C 1
ATOM 723 O O . ARG A 1 92 ? -3.651 -6.206 -11.199 1.00 89.31 92 ARG A O 1
ATOM 730 N N . ILE A 1 93 ? -4.401 -4.656 -9.745 1.00 90.56 93 ILE A N 1
ATOM 731 C CA . ILE A 1 93 ? -4.682 -5.574 -8.652 1.00 90.56 93 ILE A CA 1
ATOM 732 C C . ILE A 1 93 ? -6.180 -5.558 -8.427 1.00 90.56 93 ILE A C 1
ATOM 734 O O . ILE A 1 93 ? -6.779 -4.526 -8.134 1.00 90.56 93 ILE A O 1
ATOM 738 N N . HIS A 1 94 ? -6.795 -6.720 -8.602 1.00 90.19 94 HIS A N 1
ATOM 739 C CA . HIS A 1 94 ? -8.207 -6.873 -8.314 1.00 90.19 94 HIS A CA 1
ATOM 740 C C . HIS A 1 94 ? -8.407 -6.976 -6.808 1.00 90.19 94 HIS A C 1
ATOM 742 O O . HIS A 1 94 ? -7.543 -7.469 -6.086 1.00 90.19 94 HIS A O 1
ATOM 748 N N . GLU A 1 95 ? -9.564 -6.531 -6.332 1.00 89.25 95 GLU A N 1
ATOM 749 C CA . GLU A 1 95 ? -9.928 -6.643 -4.922 1.00 89.25 95 GLU A CA 1
ATOM 750 C C . GLU A 1 95 ? -9.801 -8.086 -4.421 1.00 89.25 95 GLU A C 1
AT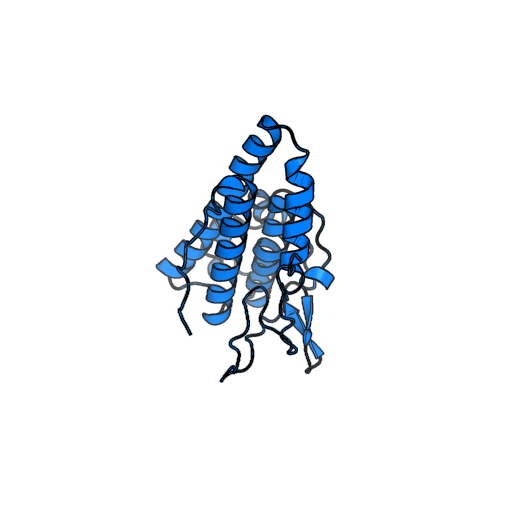OM 752 O O . GLU A 1 95 ? -9.170 -8.322 -3.401 1.00 89.25 95 GLU A O 1
ATOM 757 N N . SER A 1 96 ? -10.238 -9.065 -5.218 1.00 89.69 96 SER A N 1
ATOM 758 C CA . SER A 1 96 ? -10.126 -10.495 -4.906 1.00 89.69 96 SER A CA 1
ATOM 759 C C . SER A 1 96 ? -8.693 -11.013 -4.741 1.00 89.69 96 SER A C 1
ATOM 761 O O . SER A 1 96 ? -8.507 -12.137 -4.289 1.00 89.69 96 SER A O 1
ATOM 763 N N . ASN A 1 97 ? -7.674 -10.250 -5.158 1.00 88.69 97 ASN A N 1
ATOM 764 C CA . ASN A 1 97 ? -6.280 -10.604 -4.890 1.00 88.69 97 ASN A CA 1
ATOM 765 C C . ASN A 1 97 ? -5.859 -10.240 -3.469 1.00 88.69 97 ASN A C 1
ATOM 767 O O . ASN A 1 97 ? -4.906 -10.829 -2.961 1.00 88.69 97 ASN A O 1
ATOM 771 N N . LEU A 1 98 ? -6.519 -9.243 -2.870 1.00 90.38 98 LEU A N 1
ATOM 772 C CA . LEU A 1 98 ? -6.133 -8.682 -1.584 1.00 90.38 98 LEU A CA 1
ATOM 773 C C . LEU A 1 98 ? -7.252 -8.615 -0.540 1.00 90.38 98 LEU A C 1
ATOM 775 O O . LEU A 1 98 ? -7.041 -8.105 0.554 1.00 90.38 98 LEU A O 1
ATOM 779 N N . ALA A 1 99 ? -8.436 -9.123 -0.850 1.00 92.25 99 ALA A N 1
ATOM 780 C CA . ALA A 1 99 ? -9.554 -9.221 0.068 1.00 92.25 99 ALA A CA 1
ATOM 781 C C . ALA A 1 99 ? -10.206 -10.597 -0.064 1.00 92.25 99 ALA A C 1
ATOM 783 O O . ALA A 1 99 ? -10.261 -11.185 -1.150 1.00 92.25 99 ALA A O 1
ATOM 784 N N . LYS A 1 100 ? -10.670 -11.126 1.063 1.00 92.44 100 LYS A N 1
ATOM 785 C CA . LYS A 1 100 ? -11.398 -12.392 1.142 1.00 92.44 100 LYS A CA 1
ATOM 786 C C . LYS A 1 100 ? -12.457 -12.301 2.230 1.00 92.44 100 LYS A C 1
ATOM 788 O O . LYS A 1 100 ? -12.327 -11.534 3.180 1.00 92.44 100 LYS A O 1
ATOM 793 N N . GLU A 1 101 ? -13.437 -13.182 2.141 1.00 93.50 101 GLU A N 1
ATOM 794 C CA . GLU A 1 101 ? -14.360 -13.433 3.238 1.00 93.50 101 GLU A CA 1
ATOM 795 C C . GLU A 1 101 ? -13.724 -14.415 4.238 1.00 93.50 101 GLU A C 1
ATOM 797 O O . GLU A 1 101 ? -13.146 -15.434 3.840 1.00 93.50 101 GLU A O 1
ATOM 802 N N . ASN A 1 102 ? -13.777 -14.099 5.532 1.00 90.19 102 ASN A N 1
ATOM 803 C CA . ASN A 1 102 ? -13.335 -15.004 6.590 1.00 90.19 102 ASN A CA 1
ATOM 804 C C . ASN A 1 102 ? -14.439 -16.004 6.987 1.00 90.19 102 ASN A C 1
ATOM 806 O O . ASN A 1 102 ? -15.549 -15.987 6.460 1.00 90.19 102 ASN A O 1
ATOM 810 N N . ALA A 1 103 ? -14.154 -16.889 7.947 1.00 88.56 103 ALA A N 1
ATOM 811 C CA . ALA A 1 103 ? -15.109 -17.911 8.398 1.00 88.56 103 ALA A CA 1
ATOM 812 C C . ALA A 1 103 ? -16.396 -17.339 9.030 1.00 88.56 103 ALA A C 1
ATOM 814 O O . ALA A 1 103 ? -17.367 -18.071 9.208 1.00 88.56 103 ALA A O 1
ATOM 815 N N . LEU A 1 104 ? -16.392 -16.052 9.388 1.00 89.44 104 LEU A N 1
ATOM 816 C CA . LEU A 1 104 ? -17.518 -15.336 9.986 1.00 89.44 104 LEU A CA 1
ATOM 817 C C . LEU A 1 104 ? -18.308 -14.509 8.962 1.00 89.44 104 LEU A C 1
ATOM 819 O O . LEU A 1 104 ? -19.213 -13.775 9.353 1.00 89.44 104 LEU A O 1
ATOM 823 N N . GLY A 1 105 ? -17.975 -14.594 7.672 1.00 91.00 105 GLY A N 1
ATOM 824 C CA . GLY A 1 105 ? -18.636 -13.807 6.633 1.00 91.00 105 GLY A CA 1
ATOM 825 C C . GLY A 1 105 ? -18.135 -12.364 6.515 1.00 91.00 105 GLY A C 1
ATOM 826 O O . GLY A 1 105 ? -18.772 -11.540 5.864 1.00 91.00 105 GLY A O 1
ATOM 827 N N . GLN A 1 106 ? -17.025 -12.017 7.171 1.00 91.69 106 GLN A N 1
ATOM 828 C CA . GLN A 1 106 ? -16.483 -10.658 7.174 1.00 91.69 106 GLN A CA 1
ATOM 829 C C . GLN A 1 106 ? -15.424 -10.499 6.085 1.00 91.69 106 GLN A C 1
ATOM 831 O O . GLN A 1 106 ? -14.564 -11.365 5.916 1.00 91.69 106 GLN A O 1
ATOM 836 N N . GLN A 1 107 ? -15.451 -9.366 5.384 1.00 93.75 107 GLN A N 1
ATOM 837 C CA . GLN A 1 107 ? -14.392 -8.996 4.448 1.00 93.75 107 GLN A CA 1
ATOM 838 C C . GLN A 1 107 ? -13.133 -8.580 5.210 1.00 93.75 107 GLN A C 1
ATOM 840 O O . GLN A 1 107 ? -13.151 -7.653 6.025 1.00 93.75 107 GLN A O 1
ATOM 845 N N . VAL A 1 108 ? -12.031 -9.264 4.923 1.00 93.69 108 VAL A N 1
ATOM 846 C CA . VAL A 1 108 ? -10.721 -9.034 5.531 1.00 93.69 108 VAL A CA 1
ATOM 847 C C . VAL A 1 108 ? -9.666 -8.884 4.447 1.00 93.69 108 VAL A C 1
ATOM 849 O O . VAL A 1 108 ? -9.756 -9.500 3.381 1.00 93.69 108 VAL A O 1
ATOM 852 N N . ILE A 1 109 ? -8.647 -8.077 4.723 1.00 92.25 109 ILE A N 1
ATOM 853 C CA . ILE A 1 109 ? -7.490 -7.953 3.846 1.00 92.25 109 ILE A CA 1
ATOM 854 C C . ILE A 1 109 ? -6.708 -9.265 3.877 1.00 92.25 109 ILE A C 1
ATOM 856 O O . ILE A 1 109 ? -6.457 -9.844 4.935 1.00 92.25 109 ILE A O 1
ATOM 860 N N . SER A 1 110 ? -6.348 -9.730 2.685 1.00 88.44 110 SER A N 1
ATOM 861 C CA . SER A 1 110 ? -5.419 -10.821 2.459 1.00 88.44 110 SER A CA 1
ATOM 862 C C . SER A 1 110 ? -4.255 -10.349 1.568 1.00 88.44 110 SER A C 1
ATOM 864 O O . SER A 1 110 ? -4.390 -9.504 0.710 1.00 88.44 110 SER A O 1
ATOM 866 N N . THR A 1 111 ? -3.078 -10.912 1.723 1.00 84.00 111 THR A N 1
ATOM 867 C CA . THR A 1 111 ? -1.868 -10.800 0.909 1.00 84.00 111 THR A CA 1
ATOM 868 C C . THR A 1 111 ? -1.352 -12.203 0.583 1.00 84.00 111 THR A C 1
ATOM 870 O O . THR A 1 111 ? -0.196 -12.396 0.212 1.00 84.00 111 THR A O 1
ATOM 873 N N . ARG A 1 112 ? -2.223 -13.218 0.665 1.00 83.69 112 ARG A N 1
ATOM 874 C CA . ARG A 1 112 ? -1.948 -14.597 0.249 1.00 83.69 112 ARG A CA 1
ATOM 875 C C . ARG A 1 112 ? -1.435 -14.674 -1.189 1.00 83.69 112 ARG A C 1
ATOM 877 O O . ARG A 1 112 ? -0.531 -15.458 -1.467 1.00 83.69 112 ARG A O 1
ATOM 884 N N . ASP A 1 113 ? -1.983 -13.851 -2.080 1.00 85.94 113 ASP A N 1
ATOM 885 C CA . ASP A 1 113 ? -1.595 -13.813 -3.493 1.00 85.94 113 ASP A CA 1
ATOM 886 C C . ASP A 1 113 ? -0.358 -12.940 -3.752 1.00 85.94 113 ASP A C 1
ATOM 888 O O . ASP A 1 113 ? 0.175 -12.928 -4.867 1.00 85.94 113 ASP A O 1
ATOM 892 N N . LEU A 1 114 ? 0.131 -12.217 -2.737 1.00 86.31 114 LEU A N 1
ATOM 893 C CA . LEU A 1 114 ? 1.232 -11.269 -2.874 1.00 86.31 114 LEU A CA 1
ATOM 894 C C . LEU A 1 114 ? 2.527 -11.915 -3.399 1.00 86.31 114 LEU A C 1
ATOM 896 O O . LEU A 1 114 ? 3.111 -11.340 -4.319 1.00 86.31 114 LEU A O 1
ATOM 900 N N . PRO A 1 115 ? 2.948 -13.118 -2.954 1.00 84.44 115 PRO A N 1
ATOM 901 C CA . PRO A 1 115 ? 4.103 -13.794 -3.545 1.00 84.44 115 PRO A CA 1
ATOM 902 C C . PRO A 1 115 ? 3.954 -14.049 -5.048 1.00 84.44 115 PRO A C 1
ATOM 904 O O . PRO A 1 115 ? 4.890 -13.828 -5.814 1.00 84.44 115 PRO A O 1
ATOM 907 N N . GLY A 1 116 ? 2.761 -14.448 -5.500 1.00 86.12 116 GLY A N 1
ATOM 908 C CA . GLY A 1 116 ? 2.484 -14.647 -6.923 1.00 86.12 116 GLY A CA 1
ATOM 909 C C . GLY A 1 116 ? 2.478 -13.334 -7.712 1.00 86.12 116 GLY A C 1
ATOM 910 O O . GLY A 1 116 ? 2.965 -13.278 -8.843 1.00 86.12 116 GLY A O 1
ATOM 911 N N . LEU A 1 117 ? 1.963 -12.251 -7.121 1.00 89.12 117 LEU A N 1
ATOM 912 C CA . LEU A 1 117 ? 2.021 -10.904 -7.699 1.00 89.12 117 LEU A CA 1
ATOM 913 C C . LEU A 1 117 ? 3.472 -10.415 -7.848 1.00 89.12 117 LEU A C 1
ATOM 915 O O . LEU A 1 117 ? 3.834 -9.911 -8.912 1.00 89.12 117 LEU A O 1
ATOM 919 N N . VAL A 1 118 ? 4.306 -10.621 -6.826 1.00 87.56 118 VAL A N 1
ATOM 920 C CA . VAL A 1 118 ? 5.733 -10.271 -6.839 1.00 87.56 118 VAL A CA 1
ATOM 921 C C . VAL A 1 118 ? 6.509 -11.097 -7.860 1.00 87.56 118 VAL A C 1
ATOM 923 O O . VAL A 1 118 ? 7.310 -10.527 -8.599 1.00 87.56 118 VAL A O 1
ATOM 926 N N . GLN A 1 119 ? 6.248 -12.402 -7.969 1.00 84.62 119 GLN A N 1
ATOM 927 C CA . GLN A 1 119 ? 6.911 -13.238 -8.972 1.00 84.62 119 GLN A CA 1
ATOM 928 C C . GLN A 1 119 ? 6.596 -12.757 -10.395 1.00 84.62 119 GLN A C 1
ATOM 930 O O . GLN A 1 119 ? 7.507 -12.539 -11.186 1.00 84.62 119 GLN A O 1
ATOM 935 N N . ARG A 1 120 ? 5.321 -12.481 -10.705 1.00 88.19 120 ARG A N 1
ATOM 936 C CA . ARG A 1 120 ? 4.926 -11.924 -12.015 1.00 88.19 120 ARG A CA 1
ATOM 937 C C . ARG A 1 120 ? 5.590 -10.581 -12.306 1.00 88.19 120 ARG A C 1
ATOM 939 O O . ARG A 1 120 ? 5.938 -10.285 -13.449 1.00 88.19 120 ARG A O 1
ATOM 946 N N . TRP A 1 121 ? 5.736 -9.750 -11.279 1.00 88.31 121 TRP A N 1
ATOM 947 C CA . TRP A 1 121 ? 6.451 -8.487 -11.386 1.00 88.31 121 TRP A CA 1
ATOM 948 C C . TRP A 1 121 ? 7.936 -8.704 -11.715 1.00 88.31 121 TRP A C 1
ATOM 950 O O . TRP A 1 121 ? 8.428 -8.099 -12.671 1.00 88.31 121 TRP A O 1
ATOM 960 N N . TYR A 1 122 ? 8.614 -9.599 -10.989 1.00 85.06 122 TYR A N 1
ATOM 961 C CA . TYR A 1 122 ? 10.007 -9.980 -11.235 1.00 85.06 122 TYR A CA 1
ATOM 962 C C . TYR A 1 122 ? 10.204 -10.492 -12.664 1.00 85.06 122 TYR A C 1
ATOM 964 O O . TYR A 1 122 ? 11.051 -9.978 -13.401 1.00 85.06 122 TYR A O 1
ATOM 972 N N . ASP A 1 123 ? 9.343 -11.419 -13.086 1.00 86.31 123 ASP A N 1
ATOM 973 C CA . ASP A 1 123 ? 9.407 -12.034 -14.406 1.00 86.31 123 ASP A CA 1
ATOM 974 C C . ASP A 1 123 ? 9.241 -11.014 -15.534 1.00 86.31 123 ASP A C 1
ATOM 976 O O . ASP A 1 123 ? 9.753 -11.221 -16.628 1.00 86.31 123 ASP A O 1
ATOM 980 N N . ARG A 1 124 ? 8.551 -9.896 -15.294 1.00 87.50 124 ARG A N 1
ATOM 981 C CA . ARG A 1 124 ? 8.398 -8.827 -16.283 1.00 87.50 124 ARG A CA 1
ATOM 982 C C . ARG A 1 124 ? 9.553 -7.826 -16.253 1.00 87.50 124 ARG A C 1
ATOM 984 O O . ARG A 1 124 ? 9.959 -7.337 -17.306 1.00 87.50 124 ARG A O 1
ATOM 991 N N . GLU A 1 125 ? 10.069 -7.483 -15.074 1.00 85.06 125 GLU A N 1
ATOM 992 C CA . GLU A 1 125 ? 11.153 -6.498 -14.934 1.00 85.06 125 GLU A CA 1
ATOM 993 C C . GLU A 1 125 ? 12.453 -6.950 -15.613 1.00 85.06 125 GLU A C 1
ATOM 995 O O . GLU A 1 125 ? 13.151 -6.110 -16.188 1.00 85.06 125 GLU A O 1
ATOM 1000 N N . GLN A 1 126 ? 12.747 -8.256 -15.633 1.00 84.56 126 GLN A N 1
ATOM 1001 C CA . GLN A 1 126 ? 13.928 -8.811 -16.317 1.00 84.56 126 GLN A CA 1
ATOM 1002 C C . GLN A 1 126 ? 13.983 -8.494 -17.823 1.00 84.56 126 GLN A C 1
ATOM 1004 O O . GLN A 1 126 ? 15.070 -8.436 -18.392 1.00 84.56 126 GLN A O 1
ATOM 1009 N N . TYR A 1 127 ? 12.841 -8.223 -18.464 1.00 88.19 127 TYR A N 1
ATOM 1010 C CA . TYR A 1 127 ? 12.771 -7.886 -19.892 1.00 88.19 127 TYR A CA 1
ATOM 1011 C C . TYR A 1 127 ? 12.860 -6.379 -20.178 1.00 88.19 127 TYR A C 1
ATOM 1013 O O . TYR A 1 127 ? 12.855 -5.961 -21.338 1.00 88.19 127 TYR A O 1
ATOM 1021 N N . LEU A 1 128 ? 12.923 -5.532 -19.147 1.00 88.00 128 LEU A N 1
ATOM 1022 C CA . LEU A 1 128 ? 13.056 -4.088 -19.320 1.00 88.00 128 LEU A CA 1
ATOM 1023 C C . LEU A 1 128 ? 14.513 -3.673 -19.553 1.00 88.00 128 LEU A C 1
ATOM 1025 O O . LEU A 1 128 ? 15.453 -4.284 -19.057 1.00 88.00 128 LEU A O 1
ATOM 1029 N N . SER A 1 129 ? 14.709 -2.549 -20.247 1.00 90.31 129 SER A N 1
ATOM 1030 C CA . SER A 1 129 ? 16.040 -1.939 -20.346 1.00 90.31 129 SER A CA 1
ATOM 1031 C C . SER A 1 129 ? 16.545 -1.459 -18.979 1.00 90.31 129 SER A C 1
ATOM 1033 O O . SER A 1 129 ? 15.766 -0.989 -18.147 1.00 90.31 129 SER A O 1
ATOM 1035 N N . VAL A 1 130 ? 17.868 -1.446 -18.780 1.00 88.75 130 VAL A N 1
ATOM 1036 C CA . VAL A 1 130 ? 18.516 -0.945 -17.547 1.00 88.75 130 VAL A CA 1
ATOM 1037 C C . VAL A 1 130 ? 18.055 0.474 -17.186 1.00 88.75 130 VAL A C 1
ATOM 1039 O O . VAL A 1 130 ? 17.831 0.797 -16.016 1.00 88.75 130 VAL A O 1
ATOM 1042 N N . LYS A 1 131 ? 17.851 1.337 -18.191 1.00 92.12 131 LYS A N 1
ATOM 1043 C CA . LYS A 1 131 ? 17.322 2.696 -17.998 1.00 92.12 131 LYS A CA 1
ATOM 1044 C C . LYS A 1 131 ? 15.892 2.673 -17.450 1.00 92.12 131 LYS A C 1
ATOM 1046 O O . LYS A 1 131 ? 15.578 3.444 -16.541 1.00 92.12 131 LYS A O 1
ATOM 1051 N N . ALA A 1 132 ? 15.031 1.805 -17.981 1.00 89.94 132 ALA A N 1
ATOM 1052 C CA . ALA A 1 132 ? 13.653 1.653 -17.522 1.00 89.94 132 ALA A CA 1
ATOM 1053 C C . ALA A 1 132 ? 13.580 1.058 -16.106 1.00 89.94 132 ALA A C 1
ATOM 1055 O O . ALA A 1 132 ? 12.842 1.597 -15.277 1.00 89.94 132 ALA A O 1
ATOM 1056 N N . GLN A 1 133 ? 14.395 0.041 -15.806 1.00 87.25 133 GLN A N 1
ATOM 1057 C CA . GLN A 1 133 ? 14.540 -0.532 -14.462 1.00 87.25 133 GLN A CA 1
ATOM 1058 C C . GLN A 1 133 ? 15.034 0.522 -13.463 1.00 87.25 133 GLN A C 1
ATOM 1060 O O . GLN A 1 133 ? 14.445 0.711 -12.408 1.00 87.25 133 GLN A O 1
ATOM 1065 N N . THR A 1 134 ? 16.051 1.315 -13.816 1.00 87.94 134 THR A N 1
ATOM 1066 C CA . THR A 1 134 ? 16.572 2.381 -12.939 1.00 87.94 134 THR A CA 1
ATOM 1067 C C . THR A 1 134 ? 15.541 3.483 -12.692 1.00 87.94 134 THR A C 1
ATOM 1069 O O . THR A 1 134 ? 15.414 3.992 -11.577 1.00 87.94 134 THR A O 1
ATOM 1072 N N . LYS A 1 135 ? 14.779 3.875 -13.721 1.00 91.62 135 LYS A N 1
ATOM 1073 C CA . LYS A 1 135 ? 13.670 4.824 -13.556 1.00 91.62 135 LYS A CA 1
ATOM 1074 C C . LYS A 1 135 ? 12.593 4.242 -12.640 1.00 91.62 135 LYS A C 1
ATOM 1076 O O . LYS A 1 135 ? 12.058 4.972 -11.808 1.00 91.62 135 LYS A O 1
ATOM 1081 N N . HIS A 1 136 ? 12.300 2.947 -12.772 1.00 90.00 136 HIS A N 1
ATOM 1082 C CA . HIS A 1 136 ? 11.373 2.259 -11.884 1.00 90.00 136 HIS A CA 1
ATOM 1083 C C . HIS A 1 136 ? 11.860 2.263 -10.440 1.00 90.00 136 HIS A C 1
ATOM 1085 O O . HIS A 1 136 ? 11.135 2.702 -9.556 1.00 90.00 136 HIS A O 1
ATOM 1091 N N . ALA A 1 137 ? 13.117 1.880 -10.234 1.00 86.81 137 ALA A N 1
ATOM 1092 C CA . ALA A 1 137 ? 13.783 1.818 -8.944 1.00 86.81 137 ALA A CA 1
ATOM 1093 C C . ALA A 1 137 ? 13.619 3.098 -8.135 1.00 86.81 137 ALA A C 1
ATOM 1095 O O . ALA A 1 137 ? 13.235 3.081 -6.970 1.00 86.81 137 ALA A O 1
ATOM 1096 N N . LYS A 1 138 ? 13.896 4.233 -8.784 1.00 89.88 138 LYS A N 1
ATOM 1097 C CA . LYS A 1 138 ? 13.767 5.553 -8.168 1.00 89.88 138 LYS A CA 1
ATOM 1098 C C . LYS A 1 138 ? 12.328 5.835 -7.738 1.00 89.88 138 LYS A C 1
ATOM 1100 O O . LYS A 1 138 ? 12.126 6.432 -6.688 1.00 89.88 138 LYS A O 1
ATOM 1105 N N . ARG A 1 139 ? 11.343 5.401 -8.531 1.00 91.38 139 ARG A N 1
ATOM 1106 C CA . ARG A 1 139 ? 9.917 5.558 -8.220 1.00 91.38 139 ARG A CA 1
ATOM 1107 C C . ARG A 1 139 ? 9.496 4.675 -7.041 1.00 91.38 139 ARG A C 1
ATOM 1109 O O . ARG A 1 139 ? 8.909 5.206 -6.108 1.00 91.38 139 ARG A O 1
ATOM 1116 N N . VAL A 1 140 ? 9.866 3.392 -7.040 1.00 90.19 140 VAL A N 1
ATOM 1117 C CA . VAL A 1 140 ? 9.576 2.462 -5.930 1.00 90.19 140 VAL A CA 1
ATOM 1118 C C . VAL A 1 140 ? 10.191 2.963 -4.626 1.00 90.19 140 VAL A C 1
ATOM 1120 O O . VAL A 1 140 ? 9.484 3.106 -3.635 1.00 90.19 140 VAL A O 1
ATOM 1123 N N . ASN A 1 141 ? 11.475 3.334 -4.640 1.00 88.88 141 ASN A N 1
ATOM 1124 C CA . ASN A 1 141 ? 12.147 3.883 -3.460 1.00 88.88 141 ASN A CA 1
ATOM 1125 C C . ASN A 1 141 ? 11.459 5.147 -2.936 1.00 88.88 141 ASN A C 1
ATOM 1127 O O . ASN A 1 141 ? 11.316 5.306 -1.729 1.00 88.88 141 ASN A O 1
ATOM 1131 N N . LYS A 1 142 ? 11.020 6.041 -3.833 1.00 92.81 142 LYS A N 1
ATOM 1132 C CA . LYS A 1 142 ? 10.289 7.253 -3.446 1.00 92.81 142 LYS A CA 1
ATOM 1133 C C . LYS A 1 142 ? 8.951 6.914 -2.780 1.00 92.81 142 LYS A C 1
ATOM 1135 O O . LYS A 1 142 ? 8.608 7.537 -1.782 1.00 92.81 142 LYS A O 1
ATOM 1140 N N . ASN A 1 143 ? 8.217 5.941 -3.319 1.00 92.81 143 ASN A N 1
ATOM 1141 C CA . ASN A 1 143 ? 6.927 5.519 -2.776 1.00 92.81 143 ASN A CA 1
ATOM 1142 C C . ASN A 1 143 ? 7.082 4.853 -1.399 1.00 92.81 143 ASN A C 1
ATOM 1144 O O . ASN A 1 143 ? 6.386 5.241 -0.466 1.00 92.81 143 ASN A O 1
ATOM 1148 N N . LEU A 1 144 ? 8.033 3.922 -1.254 1.00 90.00 144 LEU A N 1
ATOM 1149 C CA . LEU A 1 144 ? 8.331 3.268 0.026 1.00 90.00 144 LEU A CA 1
ATOM 1150 C C . LEU A 1 144 ? 8.783 4.28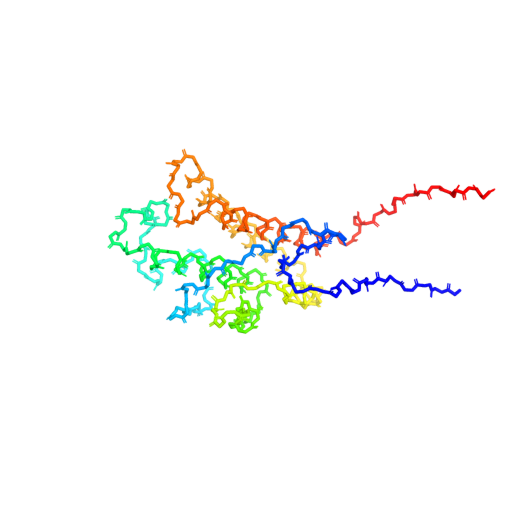2 1.081 1.00 90.00 144 LEU A C 1
ATOM 1152 O O . LEU A 1 144 ? 8.270 4.276 2.192 1.00 90.00 144 LEU A O 1
ATOM 1156 N N . TRP A 1 145 ? 9.676 5.209 0.720 1.00 91.94 145 TRP A N 1
ATOM 1157 C CA . TRP A 1 145 ? 10.103 6.277 1.626 1.00 91.94 145 TRP A CA 1
ATOM 1158 C C . TRP A 1 145 ? 8.929 7.153 2.085 1.00 91.94 145 TRP A C 1
ATOM 1160 O O . TRP A 1 145 ? 8.840 7.499 3.259 1.00 91.94 145 TR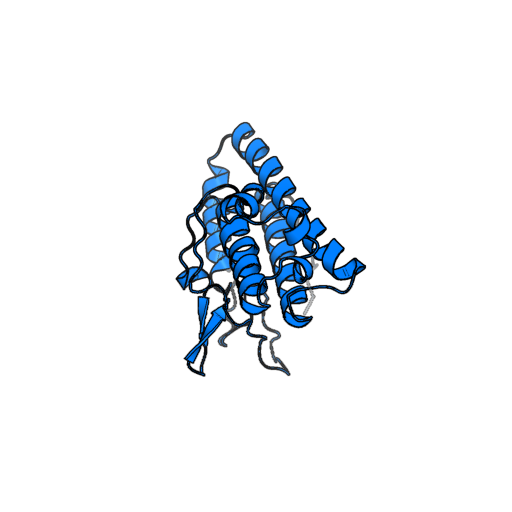P A O 1
ATOM 1170 N N . HIS A 1 146 ? 7.999 7.475 1.182 1.00 93.06 146 HIS A N 1
ATOM 1171 C CA . HIS A 1 146 ? 6.811 8.250 1.533 1.00 93.06 146 HIS A CA 1
ATOM 1172 C C . HIS A 1 146 ? 5.884 7.493 2.494 1.00 93.06 146 HIS A C 1
ATOM 1174 O O . HIS A 1 146 ? 5.447 8.078 3.480 1.00 93.06 146 HIS A O 1
ATOM 1180 N N . MET A 1 147 ? 5.642 6.197 2.263 1.00 93.06 147 MET A N 1
ATOM 1181 C CA . MET A 1 147 ? 4.906 5.347 3.208 1.00 93.06 147 MET A CA 1
ATOM 1182 C C . MET A 1 147 ? 5.587 5.333 4.583 1.00 93.06 147 MET A C 1
ATOM 1184 O O . MET A 1 147 ? 4.922 5.573 5.586 1.00 93.06 147 MET A O 1
ATOM 1188 N N . CYS A 1 148 ? 6.905 5.111 4.633 1.00 90.81 148 CYS A N 1
ATOM 1189 C CA . CYS A 1 148 ? 7.661 5.109 5.885 1.00 90.81 148 CYS A CA 1
ATOM 1190 C C . CYS A 1 148 ? 7.517 6.433 6.640 1.00 90.81 148 CYS A C 1
ATOM 1192 O O . CYS A 1 148 ? 7.269 6.405 7.836 1.00 90.81 148 CYS A O 1
ATOM 1194 N N . ASN A 1 149 ? 7.594 7.582 5.961 1.00 93.12 149 ASN A N 1
ATOM 1195 C CA . ASN A 1 149 ? 7.409 8.877 6.621 1.00 93.12 149 ASN A CA 1
ATOM 1196 C C . ASN A 1 149 ? 6.014 9.043 7.229 1.00 93.12 149 ASN A C 1
ATOM 1198 O O . ASN A 1 149 ? 5.902 9.605 8.312 1.00 93.12 149 ASN A O 1
ATOM 1202 N N . ILE A 1 150 ? 4.965 8.569 6.549 1.00 93.06 150 ILE A N 1
ATOM 1203 C CA . ILE A 1 150 ? 3.598 8.612 7.086 1.00 93.06 150 ILE A CA 1
ATOM 1204 C C . ILE A 1 150 ? 3.513 7.750 8.352 1.00 93.06 150 ILE A C 1
ATOM 1206 O O . ILE A 1 150 ? 3.063 8.227 9.390 1.00 93.06 150 ILE A O 1
ATOM 1210 N N . LEU A 1 151 ? 4.008 6.509 8.292 1.00 91.12 151 LEU A N 1
ATOM 1211 C CA . LEU A 1 151 ? 3.994 5.594 9.437 1.00 91.12 151 LEU A CA 1
ATOM 1212 C C . LEU A 1 151 ? 4.833 6.122 10.611 1.00 91.12 151 LEU A C 1
ATOM 1214 O O . LEU A 1 151 ? 4.367 6.110 11.746 1.00 91.12 151 LEU A O 1
ATOM 1218 N N . SER A 1 152 ? 6.039 6.632 10.347 1.00 89.88 152 SER A N 1
ATOM 1219 C CA . SER A 1 152 ? 6.909 7.225 11.368 1.00 89.88 152 SER A CA 1
ATOM 1220 C C . SER A 1 152 ? 6.301 8.474 11.996 1.00 89.88 152 SER A C 1
ATOM 1222 O O . SER A 1 152 ? 6.489 8.700 13.186 1.00 89.88 152 SER A O 1
ATOM 1224 N N . TRP A 1 153 ? 5.566 9.281 11.226 1.00 92.56 153 TRP A N 1
ATOM 1225 C CA . TRP A 1 153 ? 4.836 10.419 11.778 1.00 92.56 153 TRP A CA 1
ATOM 1226 C C . TRP A 1 153 ? 3.764 9.952 12.765 1.00 92.56 153 TRP A C 1
ATOM 1228 O O . TRP A 1 153 ? 3.701 10.444 13.888 1.00 92.56 153 TRP A O 1
ATOM 1238 N N . TRP A 1 154 ? 2.946 8.970 12.387 1.00 92.31 154 TRP A N 1
ATOM 1239 C CA . TRP A 1 154 ? 1.911 8.448 13.281 1.00 92.31 154 TRP A CA 1
ATOM 1240 C C . TRP A 1 154 ? 2.471 7.836 14.559 1.00 92.31 154 TRP A C 1
ATOM 1242 O O . TRP A 1 154 ? 1.891 8.050 15.621 1.00 92.31 154 TRP A O 1
ATOM 1252 N N . ASP A 1 155 ? 3.589 7.118 14.455 1.00 88.81 155 ASP A N 1
ATOM 1253 C CA . ASP A 1 155 ? 4.294 6.546 15.602 1.00 88.81 155 ASP A CA 1
ATOM 1254 C C . ASP A 1 155 ? 4.832 7.645 16.533 1.00 88.81 155 ASP A C 1
ATOM 1256 O O . ASP A 1 155 ? 4.533 7.651 17.726 1.00 88.81 155 ASP A O 1
ATOM 1260 N N . LEU A 1 156 ? 5.528 8.646 15.977 1.00 90.06 156 LEU A N 1
ATOM 1261 C CA . LEU A 1 156 ? 6.117 9.750 16.741 1.00 90.06 156 LEU A CA 1
ATOM 1262 C C . LEU A 1 156 ? 5.076 10.556 17.530 1.00 90.06 156 LEU A C 1
ATOM 1264 O O . LEU A 1 156 ? 5.349 10.996 18.647 1.00 90.06 156 LEU A O 1
ATOM 1268 N N . TYR A 1 157 ? 3.898 10.769 16.945 1.00 89.69 157 TYR A N 1
ATOM 1269 C CA . TYR A 1 157 ? 2.838 11.579 17.544 1.00 89.69 157 TYR A CA 1
ATOM 1270 C C . TYR A 1 157 ? 1.749 10.751 18.240 1.00 89.69 157 TYR A C 1
ATOM 1272 O O . TYR A 1 157 ? 0.835 11.333 18.820 1.00 89.69 157 TYR A O 1
ATOM 1280 N N . GLY A 1 158 ? 1.832 9.415 18.214 1.00 86.31 158 GLY A N 1
ATOM 1281 C CA . GLY A 1 158 ? 0.858 8.529 18.857 1.00 86.31 158 GLY A CA 1
ATOM 1282 C C . GLY A 1 158 ? -0.565 8.660 18.301 1.00 86.31 158 GLY A C 1
ATOM 1283 O O . GLY A 1 158 ? -1.531 8.488 19.042 1.00 86.31 158 GLY A O 1
ATOM 1284 N N . ILE A 1 159 ? -0.701 8.982 17.011 1.00 86.69 159 ILE A N 1
ATOM 1285 C CA . ILE A 1 159 ? -1.988 9.228 16.329 1.00 86.69 159 ILE A CA 1
ATOM 1286 C C . ILE A 1 159 ? -2.247 8.294 15.129 1.00 86.69 159 ILE A C 1
ATOM 1288 O O . ILE A 1 159 ? -2.719 8.759 14.086 1.00 86.69 159 ILE A O 1
ATOM 1292 N N . PRO A 1 160 ? -1.939 6.986 15.203 1.00 88.38 160 PRO A N 1
ATOM 1293 C CA . PRO A 1 160 ? -2.243 6.100 14.094 1.00 88.38 160 PRO A CA 1
ATOM 1294 C C . PRO A 1 160 ? -3.763 5.948 13.919 1.00 88.38 160 PRO A C 1
ATOM 1296 O O . PRO A 1 160 ? -4.490 5.804 14.904 1.00 88.38 160 PRO A O 1
ATOM 1299 N N . PRO A 1 161 ? -4.267 5.917 12.673 1.00 88.25 161 PRO A N 1
ATOM 1300 C CA . PRO A 1 161 ? -5.675 5.606 12.432 1.00 88.25 161 PRO A CA 1
ATOM 1301 C C . PRO A 1 161 ? -5.989 4.113 12.649 1.00 88.25 161 PRO A C 1
ATOM 1303 O O . PRO A 1 161 ? -7.143 3.732 12.861 1.00 88.25 161 PRO A O 1
ATOM 1306 N N . PHE A 1 162 ? -4.947 3.281 12.622 1.00 88.00 162 PHE A N 1
ATOM 1307 C CA . PHE A 1 162 ? -4.975 1.833 12.794 1.00 88.00 162 PHE A CA 1
ATOM 1308 C C . PHE A 1 162 ? -4.718 1.424 14.245 1.00 88.00 162 PHE A C 1
ATOM 1310 O O . PHE A 1 162 ? -4.081 2.157 15.003 1.00 88.00 162 PHE A O 1
ATOM 1317 N N . ASP A 1 163 ? -5.176 0.231 14.625 1.00 88.94 163 ASP A N 1
ATOM 1318 C CA . ASP A 1 163 ? -4.699 -0.383 15.862 1.00 88.94 163 ASP A CA 1
ATOM 1319 C C . ASP A 1 163 ? -3.243 -0.873 15.730 1.00 88.94 163 ASP A C 1
ATOM 1321 O O . ASP A 1 163 ? -2.645 -0.876 14.651 1.00 88.94 163 ASP A O 1
ATOM 1325 N N . GLN A 1 164 ? -2.640 -1.266 16.853 1.00 85.25 164 GLN A N 1
ATOM 1326 C CA . GLN A 1 164 ? -1.226 -1.644 16.891 1.00 85.25 164 GLN A CA 1
ATOM 1327 C C . GLN A 1 164 ? -0.913 -2.877 16.025 1.00 85.25 164 GLN A C 1
ATOM 1329 O O . GLN A 1 164 ? 0.155 -2.944 15.413 1.00 85.25 164 GLN A O 1
ATOM 1334 N N . SER A 1 165 ? -1.827 -3.846 15.964 1.00 82.94 165 SER A N 1
ATOM 1335 C CA . SER A 1 165 ? -1.675 -5.049 15.140 1.00 82.94 165 SER A CA 1
ATOM 1336 C C . SER A 1 165 ? -1.706 -4.725 13.648 1.00 82.94 165 SER A C 1
ATOM 1338 O O . SER A 1 165 ? -0.872 -5.221 12.889 1.00 82.94 165 SER A O 1
ATOM 1340 N N . ASP A 1 166 ? -2.602 -3.833 13.241 1.00 86.81 166 ASP A N 1
ATOM 1341 C CA . ASP A 1 166 ? -2.742 -3.372 11.868 1.00 86.81 166 ASP A CA 1
ATOM 1342 C C . ASP A 1 166 ? -1.537 -2.536 11.412 1.00 86.81 166 ASP A C 1
ATOM 1344 O O . ASP A 1 166 ? -1.056 -2.688 10.287 1.00 86.81 166 ASP A O 1
ATOM 1348 N N . LEU A 1 167 ? -0.981 -1.703 12.298 1.00 84.44 167 LEU A N 1
ATOM 1349 C CA . LEU A 1 167 ? 0.270 -0.986 12.029 1.00 84.44 167 LEU A CA 1
ATOM 1350 C C . LEU A 1 167 ? 1.439 -1.941 11.819 1.00 84.44 167 LEU A C 1
ATOM 1352 O O . LEU A 1 167 ? 2.193 -1.785 10.858 1.00 84.44 167 LEU A O 1
ATOM 1356 N N . LEU A 1 168 ? 1.589 -2.941 12.694 1.00 82.62 168 LEU A N 1
ATOM 1357 C CA . LEU A 1 168 ? 2.633 -3.951 12.543 1.00 82.62 168 LEU A CA 1
ATOM 1358 C C . LEU A 1 168 ? 2.480 -4.685 11.208 1.00 82.62 168 LEU A C 1
ATOM 1360 O O . LEU A 1 168 ? 3.464 -4.901 10.501 1.00 82.62 168 LEU A O 1
ATOM 1364 N N . TYR A 1 169 ? 1.244 -5.010 10.833 1.00 82.31 169 TYR A N 1
ATOM 1365 C CA . TYR A 1 169 ? 0.934 -5.618 9.550 1.00 82.31 169 TYR A CA 1
ATOM 1366 C C . TYR A 1 169 ? 1.387 -4.732 8.370 1.00 82.31 169 TYR A C 1
ATOM 1368 O O . TYR A 1 169 ? 2.064 -5.219 7.461 1.00 82.31 169 TYR A O 1
ATOM 1376 N N . LEU A 1 170 ? 1.094 -3.426 8.393 1.00 85.00 170 LEU A N 1
ATOM 1377 C CA . LEU A 1 170 ? 1.540 -2.476 7.363 1.00 85.00 170 LEU A CA 1
ATOM 1378 C C . LEU A 1 170 ? 3.070 -2.354 7.286 1.00 85.00 170 LEU A C 1
ATOM 1380 O O . LEU A 1 170 ? 3.626 -2.269 6.189 1.00 85.00 170 LEU A O 1
ATOM 1384 N N . VAL A 1 171 ? 3.762 -2.375 8.427 1.00 82.12 171 VAL A N 1
ATOM 1385 C CA . VAL A 1 171 ? 5.233 -2.355 8.476 1.00 82.12 171 VAL A CA 1
ATOM 1386 C C . VAL A 1 171 ? 5.813 -3.613 7.827 1.00 82.12 171 VAL A C 1
ATOM 1388 O O . VAL A 1 171 ? 6.669 -3.506 6.949 1.00 82.12 171 VAL A O 1
ATOM 1391 N N . MET A 1 172 ? 5.315 -4.798 8.197 1.00 81.19 172 MET A N 1
ATOM 1392 C CA . MET A 1 172 ? 5.768 -6.071 7.616 1.00 81.19 172 MET A CA 1
ATOM 1393 C C . MET A 1 172 ? 5.535 -6.118 6.104 1.00 81.19 172 MET A C 1
ATOM 1395 O O . MET A 1 172 ? 6.409 -6.538 5.347 1.00 81.19 172 MET A O 1
ATOM 1399 N N . PHE A 1 173 ? 4.394 -5.604 5.656 1.00 83.94 173 PHE A N 1
ATOM 1400 C CA . PHE A 1 173 ? 4.075 -5.468 4.244 1.00 83.94 173 PHE A CA 1
ATOM 1401 C C . PHE A 1 173 ? 5.058 -4.549 3.492 1.00 83.94 173 PHE A C 1
ATOM 1403 O O . PHE A 1 173 ? 5.554 -4.913 2.421 1.00 83.94 173 PHE A O 1
ATOM 1410 N N . GLY A 1 174 ? 5.397 -3.385 4.056 1.00 82.44 174 GLY A N 1
ATOM 1411 C CA . GLY A 1 174 ? 6.393 -2.475 3.481 1.00 82.44 174 GLY A CA 1
ATOM 1412 C C . GLY A 1 174 ? 7.785 -3.113 3.371 1.00 82.44 174 GLY A C 1
ATOM 1413 O O . GLY A 1 174 ? 8.424 -3.038 2.316 1.00 82.44 174 GLY A O 1
ATOM 1414 N N . GLU A 1 175 ? 8.225 -3.807 4.423 1.00 79.88 175 GLU A N 1
ATOM 1415 C CA . GLU A 1 175 ? 9.492 -4.554 4.457 1.00 79.88 175 GLU A CA 1
ATOM 1416 C C . GLU A 1 175 ? 9.529 -5.689 3.427 1.00 79.88 175 GLU A C 1
ATOM 1418 O O . GLU A 1 175 ? 10.534 -5.879 2.729 1.00 79.88 175 GLU A O 1
ATOM 1423 N N . TYR A 1 176 ? 8.421 -6.419 3.272 1.00 82.75 176 TYR A N 1
ATOM 1424 C CA . TYR A 1 176 ? 8.292 -7.467 2.266 1.00 82.75 176 TYR A CA 1
ATOM 1425 C C . TYR A 1 176 ? 8.477 -6.907 0.851 1.00 82.75 176 TYR A C 1
ATOM 1427 O O . TYR A 1 176 ? 9.228 -7.475 0.049 1.00 82.75 176 TYR A O 1
ATOM 1435 N N . LEU A 1 177 ? 7.854 -5.765 0.543 1.00 83.19 177 LEU A N 1
ATOM 1436 C CA . LEU A 1 177 ? 8.015 -5.102 -0.751 1.00 83.19 177 LEU A CA 1
ATOM 1437 C C . LEU A 1 177 ? 9.434 -4.590 -0.963 1.00 83.19 177 LEU A C 1
ATOM 1439 O O . LEU A 1 177 ? 10.002 -4.789 -2.038 1.00 83.19 177 LEU A O 1
ATOM 1443 N N . GLN A 1 178 ? 10.041 -3.982 0.055 1.00 80.31 178 GLN A N 1
ATOM 1444 C CA . GLN A 1 178 ? 11.416 -3.505 -0.034 1.00 80.31 178 GLN A CA 1
ATOM 1445 C C . GLN A 1 178 ? 12.406 -4.659 -0.257 1.00 80.31 178 GLN A C 1
ATOM 1447 O O . GLN A 1 178 ? 13.321 -4.545 -1.078 1.00 80.31 178 GLN A O 1
ATOM 1452 N N . THR A 1 179 ? 12.226 -5.774 0.451 1.00 78.62 179 THR A N 1
ATOM 1453 C CA . THR A 1 179 ? 13.073 -6.968 0.338 1.00 78.62 179 THR A CA 1
ATOM 1454 C C . THR A 1 179 ? 12.912 -7.629 -1.024 1.00 78.62 179 THR A C 1
ATOM 1456 O O . THR A 1 179 ? 13.905 -7.832 -1.724 1.00 78.62 179 THR A O 1
ATOM 1459 N N . SER A 1 180 ? 11.669 -7.868 -1.452 1.00 78.06 180 SER A N 1
ATOM 1460 C CA . SER A 1 180 ? 11.350 -8.379 -2.793 1.00 78.06 180 SER A CA 1
ATOM 1461 C C . SER A 1 180 ? 11.989 -7.515 -3.876 1.00 78.06 180 SER A C 1
ATOM 1463 O O . SER A 1 180 ? 12.564 -8.018 -4.844 1.00 78.06 180 SER A O 1
ATOM 1465 N N . TYR A 1 181 ? 11.966 -6.198 -3.668 1.00 75.81 181 TYR A N 1
ATOM 1466 C CA . TYR A 1 181 ? 12.551 -5.248 -4.590 1.00 75.81 181 TYR A CA 1
ATOM 1467 C C . TYR A 1 181 ? 14.084 -5.321 -4.672 1.00 75.81 181 TYR A C 1
ATOM 1469 O O . TYR A 1 181 ? 14.656 -5.319 -5.766 1.00 75.81 181 TYR A O 1
ATOM 1477 N N . LYS A 1 182 ? 14.771 -5.420 -3.529 1.00 76.56 182 LYS A N 1
ATOM 1478 C CA . LYS A 1 182 ? 16.235 -5.576 -3.479 1.00 76.56 182 LYS A CA 1
ATOM 1479 C C . LYS A 1 182 ? 16.682 -6.861 -4.184 1.00 76.56 182 LYS A C 1
ATOM 1481 O O . LYS A 1 182 ? 17.615 -6.808 -4.987 1.00 76.56 182 LYS A O 1
ATOM 1486 N N . THR A 1 183 ? 15.978 -7.969 -3.947 1.00 72.75 183 THR A N 1
ATOM 1487 C CA . THR A 1 183 ? 16.231 -9.264 -4.600 1.00 72.75 183 THR A CA 1
ATOM 1488 C C . THR A 1 183 ? 16.059 -9.168 -6.112 1.00 72.75 183 THR A C 1
ATOM 1490 O O . THR A 1 183 ? 16.912 -9.641 -6.862 1.00 72.75 183 THR A O 1
ATOM 1493 N N . ALA A 1 184 ? 15.009 -8.481 -6.572 1.00 69.19 184 ALA A N 1
ATOM 1494 C CA . ALA A 1 184 ? 14.743 -8.321 -7.996 1.00 69.19 184 ALA A CA 1
ATOM 1495 C C . ALA A 1 184 ? 15.873 -7.603 -8.754 1.00 69.19 184 ALA A C 1
ATOM 1497 O O . ALA A 1 184 ? 16.159 -7.913 -9.908 1.00 69.19 184 ALA A O 1
ATOM 1498 N N . ARG A 1 185 ? 16.531 -6.643 -8.096 1.00 65.56 185 ARG A N 1
ATOM 1499 C CA . ARG A 1 185 ? 17.594 -5.823 -8.687 1.00 65.56 185 ARG A CA 1
ATOM 1500 C C . ARG A 1 185 ? 18.967 -6.504 -8.688 1.00 65.56 185 ARG A C 1
ATOM 1502 O O . ARG A 1 185 ? 19.803 -6.182 -9.532 1.00 65.56 185 ARG A O 1
ATOM 1509 N N . HIS A 1 186 ? 19.216 -7.400 -7.737 1.00 61.09 186 HIS A N 1
ATOM 1510 C CA . HIS A 1 186 ? 20.518 -8.034 -7.527 1.00 61.09 186 HIS A CA 1
ATOM 1511 C C . HIS A 1 186 ? 20.368 -9.551 -7.325 1.00 61.09 186 HIS A C 1
ATOM 1513 O O . HIS A 1 186 ? 20.647 -10.054 -6.236 1.00 61.09 186 HIS A O 1
ATOM 1519 N N . PRO A 1 187 ? 19.970 -10.311 -8.365 1.00 54.47 187 PRO A N 1
ATOM 1520 C CA . PRO A 1 187 ? 19.807 -11.763 -8.248 1.00 54.47 187 PRO A CA 1
ATOM 1521 C C . PRO A 1 187 ? 21.111 -12.485 -7.855 1.00 54.47 187 PRO A C 1
ATOM 1523 O O . PRO A 1 187 ? 21.076 -13.577 -7.299 1.00 54.47 187 PRO A O 1
ATOM 1526 N N . THR A 1 188 ? 22.269 -11.859 -8.083 1.00 43.38 188 THR A N 1
ATOM 1527 C CA . THR A 1 188 ? 23.604 -12.415 -7.814 1.00 43.38 188 THR A CA 1
ATOM 1528 C C . THR A 1 188 ? 24.024 -12.401 -6.336 1.00 43.38 188 THR A C 1
ATOM 1530 O O . THR A 1 188 ? 25.112 -12.873 -6.019 1.00 43.38 188 THR A O 1
ATOM 1533 N N . SER A 1 189 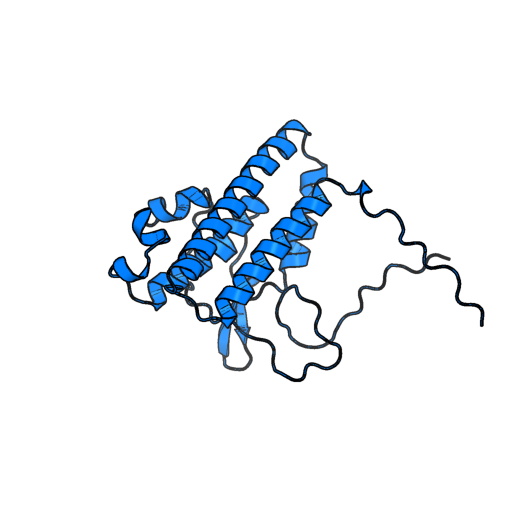? 23.208 -11.871 -5.416 1.00 36.44 189 SER A N 1
ATOM 1534 C CA . SER A 1 189 ? 23.550 -11.791 -3.983 1.00 36.44 189 SER A CA 1
ATOM 1535 C C . SER A 1 189 ? 23.130 -13.011 -3.149 1.00 36.44 189 SER A C 1
ATOM 1537 O O . SER A 1 189 ? 23.405 -13.040 -1.953 1.00 36.44 189 SER A O 1
ATOM 1539 N N . LEU A 1 190 ? 22.542 -14.048 -3.753 1.00 39.03 190 LEU A N 1
ATOM 1540 C CA . LEU A 1 190 ? 22.390 -15.366 -3.121 1.00 39.03 190 LEU A CA 1
ATOM 1541 C C . LEU A 1 190 ? 23.665 -16.205 -3.333 1.00 39.03 190 LEU A C 1
ATOM 1543 O O . LEU A 1 190 ? 23.658 -17.242 -3.991 1.00 39.03 190 LEU A O 1
ATOM 1547 N N . LEU A 1 191 ? 24.786 -15.729 -2.784 1.00 34.25 191 LEU A N 1
ATOM 1548 C CA . LEU A 1 191 ? 25.983 -16.548 -2.599 1.00 34.25 191 LEU A CA 1
ATOM 1549 C C . LEU A 1 191 ? 25.766 -17.454 -1.380 1.00 34.25 191 LEU A C 1
ATOM 1551 O O . LEU A 1 191 ? 25.769 -16.992 -0.245 1.00 34.25 191 LEU A O 1
ATOM 1555 N N . ILE A 1 192 ? 25.514 -18.731 -1.676 1.00 37.12 192 ILE A N 1
ATOM 1556 C CA . ILE A 1 192 ? 26.026 -19.930 -0.995 1.00 37.12 192 ILE A CA 1
ATOM 1557 C C . ILE A 1 192 ? 26.399 -19.699 0.480 1.00 37.12 192 ILE A C 1
ATOM 1559 O O . ILE A 1 192 ? 27.520 -19.303 0.795 1.00 37.12 192 ILE A O 1
ATOM 1563 N N . ILE A 1 193 ? 25.477 -20.017 1.391 1.00 34.53 193 ILE A N 1
ATOM 1564 C CA . ILE A 1 193 ? 25.852 -20.334 2.771 1.00 34.53 193 ILE A CA 1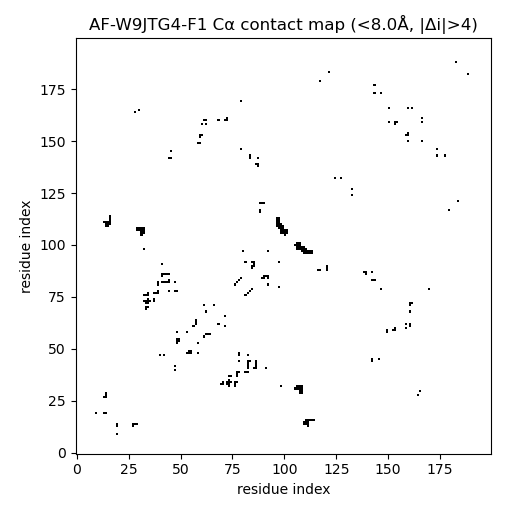
ATOM 1565 C C . ILE A 1 193 ? 26.302 -21.793 2.751 1.00 34.53 193 ILE A C 1
ATOM 1567 O O . ILE A 1 193 ? 25.484 -22.708 2.673 1.00 34.53 193 ILE A O 1
ATOM 1571 N N . ASP A 1 194 ? 27.617 -21.978 2.740 1.00 36.72 194 ASP A N 1
ATOM 1572 C CA . ASP A 1 194 ? 28.273 -23.268 2.900 1.00 36.72 194 ASP A CA 1
ATOM 1573 C C . ASP A 1 194 ? 28.006 -23.762 4.328 1.00 36.72 194 ASP A C 1
ATOM 1575 O O . ASP A 1 194 ? 28.552 -23.236 5.300 1.00 36.72 194 ASP A O 1
ATOM 1579 N N . VAL A 1 195 ? 27.092 -24.721 4.476 1.00 37.28 195 VAL A N 1
ATOM 1580 C CA . VAL A 1 195 ? 26.933 -25.463 5.727 1.00 37.28 195 VAL A CA 1
ATOM 1581 C C . VAL A 1 195 ? 27.560 -26.821 5.475 1.00 37.28 195 VAL A C 1
ATOM 1583 O O . VAL A 1 195 ? 26.982 -27.666 4.789 1.00 37.28 195 VAL A O 1
ATOM 1586 N N . GLY A 1 196 ? 28.786 -26.973 5.975 1.00 36.25 196 GLY A N 1
ATOM 1587 C CA . GLY A 1 196 ? 29.597 -28.171 5.809 1.00 36.25 196 GLY A CA 1
ATOM 1588 C C . GLY A 1 196 ? 28.862 -29.457 6.214 1.00 36.25 196 GLY A C 1
ATOM 1589 O O . GLY A 1 196 ? 27.898 -29.422 6.986 1.00 36.25 196 GLY A O 1
ATOM 1590 N N . PRO A 1 197 ? 29.301 -30.610 5.690 1.00 33.78 197 PRO A N 1
ATOM 1591 C CA . PRO A 1 197 ? 28.596 -31.867 5.872 1.00 33.78 197 PRO A CA 1
ATOM 1592 C C . PRO A 1 197 ? 28.593 -32.286 7.346 1.00 33.78 197 PRO A C 1
ATOM 1594 O O . PRO A 1 197 ? 29.644 -32.432 7.969 1.00 33.78 197 PRO A O 1
ATOM 1597 N N . ALA A 1 198 ? 27.398 -32.522 7.887 1.00 42.38 198 ALA A N 1
ATOM 1598 C CA . ALA A 1 198 ? 27.233 -33.282 9.115 1.00 42.38 198 ALA A CA 1
ATOM 1599 C C . ALA A 1 198 ? 27.553 -34.752 8.811 1.00 42.38 198 ALA A C 1
ATOM 1601 O O . ALA A 1 198 ? 26.805 -35.428 8.102 1.00 42.38 198 ALA A O 1
ATOM 1602 N N . SER A 1 199 ? 28.696 -35.218 9.309 1.00 42.53 199 SER A N 1
ATOM 1603 C CA . SER A 1 199 ? 29.049 -36.635 9.339 1.00 42.53 199 SER A CA 1
ATOM 1604 C C . SER A 1 199 ? 28.056 -37.395 10.224 1.00 42.53 199 SER A C 1
ATOM 1606 O O . SER A 1 199 ? 27.748 -36.946 11.329 1.00 42.53 199 SER A O 1
ATOM 1608 N N . ILE A 1 200 ? 27.557 -38.512 9.691 1.00 46.72 200 ILE A N 1
ATOM 1609 C CA . ILE A 1 200 ? 26.693 -39.508 10.348 1.00 46.72 200 ILE A CA 1
ATOM 1610 C C . ILE A 1 200 ? 27.486 -40.265 11.414 1.00 46.72 200 ILE A C 1
ATOM 1612 O O . ILE A 1 200 ? 28.672 -40.565 11.141 1.00 46.72 200 ILE A O 1
#

Mean predicted aligned error: 9.59 Å

pLDDT: mean 79.66, std 19.71, range [25.34, 96.06]

Foldseek 3Di:
DDDDDDPDDDPDDDPAPDDDDNDDPDDHDWAFQLQPVPADPLDALVCRCVVVVHDPCCLQVVVPRPDDLSVSVNVVCNSLVQRLLCLLLVDHDDVVCFWDQDPVRTITGHNPCVVVSLVVSLVVLVPDDPVVLVVSVVSNVVSLVVLVVSLVSCVVVVNDSDDPVVSVSSVVVSVVSVVSSVCSVCVPPPPDPDDDDDDD

Secondary structure (DSSP, 8-state):
-PPP-------S--STTSPPPSS-SSPPP--B---TT----SS-TTTHHHHTT--HHHHHSGGGSS--HHHHHHHHHIIIIIIHHHHHH-S---HHHHEEE-TTS-EEE--TTHHHHHHHHHHHHTTS-HHHHHHHHHHHHHHHHHHHHHHHHHHHHT--SS-HHHHHHHHHHHHHHHHHHHHHH-GGG-----------

Radius of gyration: 18.93 Å; Cα contacts (8 Å, |Δi|>4): 168; chains: 1; bounding box: 48×57×40 Å

Organism: NCBI:txid660027

Sequence (200 aa):
MSYPAVLVPAGGTPVDHLSIPRRPTHNPHEMAFLGQELTFDGGSFIGYPSRKGWAEKDVYESGSSGKSREEIVGFFQILFFWGLLEDTLRIRIHESNLAKENALGQQVISTRDLPGLVQRWYDREQYLSVKAQTKHAKRVNKNLWHMCNILSWWDLYGIPPFDQSDLLYLVMFGEYLQTSYKTARHPTSLLIIDVGPASI